Protein AF-A0AAD5P1C0-F1 (afdb_monomer)

Radius of gyration: 28.04 Å; Cα contacts (8 Å, |Δi|>4): 366; chains: 1; bounding box: 64×75×66 Å

Mean predicted aligned error: 20.1 Å

Solvent-accessible surface area (backbone atoms only — not comparable to full-atom values): 19186 Å² total; per-residue (Å²): 132,89,87,80,78,84,69,67,40,53,78,88,56,59,48,65,63,43,51,50,52,45,49,56,50,31,63,75,70,64,56,56,63,82,48,48,41,65,56,47,63,80,34,41,30,70,65,59,38,51,49,43,62,73,64,40,30,81,76,73,31,43,48,46,78,54,34,52,52,52,52,41,63,70,62,43,69,89,66,82,72,52,39,64,59,51,42,64,68,40,62,42,82,72,54,72,66,58,39,54,51,51,51,47,62,29,54,73,72,41,83,87,65,48,68,66,57,53,28,49,36,54,52,68,17,41,44,67,80,53,28,52,58,36,58,74,68,60,52,90,43,49,66,48,40,54,52,42,45,52,49,50,54,68,76,55,72,79,81,77,75,50,72,67,56,51,50,53,24,59,77,66,41,29,31,95,86,50,92,49,75,56,53,97,84,72,79,71,95,74,88,76,90,81,84,83,79,89,65,79,63,85,73,51,52,65,57,48,48,52,57,49,61,72,54,70,84,58,86,84,77,80,37,35,38,34,54,44,68,54,71,72,47,76,46,100,90,46,85,52,44,81,44,75,33,30,43,94,88,40,82,43,80,45,72,49,54,94,71,38,72,59,51,74,40,38,40,68,53,38,62,75,68,65,55,70,64,42,66,84,49,59,49,69,28,37,33,68,84,78,49,77,45,70,36,69,11,28,28,72,70,46,55,38,33,46,93,95,44,78,48,69,44,56,29,39,23,33,88,45,88,119

Sequence (322 aa):
MVRVDFPKFLEGDDPLDSVYRAEQYFDYFSIARDKRVKMVSFHLDREFLQWYQWEDCAKTLPVWEDFTKAFCREFRSQGFEDYAESLFKLRQTSSLRDYVSEFRRLATRIKNLSPTFRLSCFIGGLKEELKHDVKLLRPATVHDAMNLAVETKEKFPIRKLTLKEIQQKRENNLCFYCDDRYVRGHKRPKKQILLLDIGYNSSDEDEIVQELQNREQFEITACCITTCALFGTPSAAIKTMKVRAVIKNVPVIVLFDSGNSHNFVDHASVKKLGLPMDASVVYDVMIGAGGQIKSKGGCSAVTIKFDQYEYTSDMLSLPLGG

pLDDT: mean 76.21, std 17.38, range [27.89, 95.75]

Nearest PDB structures (foldseek):
  4z2z-assembly1_B  TM=8.692E-01  e=1.275E-03  Saccharomyces cerevisiae S288C
  4rgh-assembly1_A  TM=8.480E-01  e=6.078E-03  Homo sapiens
  6s7x-assembly1_B  TM=4.802E-01  e=4.010E-04  Drosophila melanogaster
  7r24-assembly1_A  TM=4.024E-01  e=3.572E-04  Rattus norvegicus
  7r1z-assembly1_A  TM=4.821E-01  e=5.474E-02  Rattus norvegicus

Secondary structure (DSSP, 8-state):
----PPPPB-TTS-HHHHHHHHHHHHHHTT--HHHHHHHHHTSB-HHHHHHHHHTTHHHH--SHHHHHHHHHHHHS-S----HHHHHHH----S-HHHHHHHHHHHHTTSTT--HHHHHHHHHHHS-HHHHHHHHHT--SSHHHHHHHHHHHHHH----PPPHHHHHHHHHTTB-SSSSSBP-TT---SS-----------TTSHHHHHHHHHTT--S----EEE-HHHHHT--BTTB-PEEEEEEETTEEEEEEE-TT-SSEEEEHHHHHHTT---BTT---EEEETTS-EEE---EEEEEEEEETTEEEEEEEEEE----

InterPro domains:
  IPR005162 Retrotransposon-derived protein PEG10, N-terminal capsid-like domain [PF03732] (38-128)
  IPR021109 Aspartic peptidase domain superfamily [G3DSA:2.40.70.10] (233-321)
  IPR032567 RTL1-related [PTHR15503] (47-317)

Organism: Acer negundo (NCBI:txid4023)

Structure (mmCIF, N/CA/C/O backbone):
data_AF-A0AAD5P1C0-F1
#
_entry.id   AF-A0AAD5P1C0-F1
#
loop_
_atom_site.group_PDB
_atom_site.id
_atom_site.type_symbol
_atom_site.label_atom_id
_atom_site.label_alt_id
_atom_site.label_comp_id
_atom_site.label_asym_id
_atom_site.label_entity_id
_atom_site.label_seq_id
_atom_site.pdbx_PDB_ins_code
_atom_site.Cartn_x
_atom_site.Cartn_y
_atom_site.Cartn_z
_atom_site.occupancy
_atom_site.B_iso_or_equiv
_atom_site.auth_seq_id
_atom_site.auth_comp_id
_atom_site.auth_asym_id
_atom_site.auth_atom_id
_atom_site.pdbx_PDB_model_num
ATOM 1 N N . MET A 1 1 ? 2.808 26.038 -25.278 1.00 51.75 1 MET A N 1
ATOM 2 C CA . MET A 1 1 ? 3.376 24.689 -25.079 1.00 51.75 1 MET A CA 1
ATOM 3 C C . MET A 1 1 ? 4.065 24.698 -23.725 1.00 51.75 1 MET A C 1
ATOM 5 O O . MET A 1 1 ? 4.918 25.551 -23.517 1.00 51.75 1 MET A O 1
ATOM 9 N N . VAL A 1 2 ? 3.614 23.882 -22.772 1.00 56.97 2 VAL A N 1
ATOM 10 C CA . VAL A 1 2 ? 4.220 23.836 -21.432 1.00 56.97 2 VAL A CA 1
ATOM 11 C C . VAL A 1 2 ? 5.591 23.180 -21.572 1.00 56.97 2 VAL A C 1
ATOM 13 O O . VAL A 1 2 ? 5.689 22.073 -22.095 1.00 56.97 2 VAL A O 1
ATOM 16 N N . ARG A 1 3 ? 6.651 23.883 -21.170 1.00 74.06 3 ARG A N 1
ATOM 17 C CA . ARG A 1 3 ? 8.002 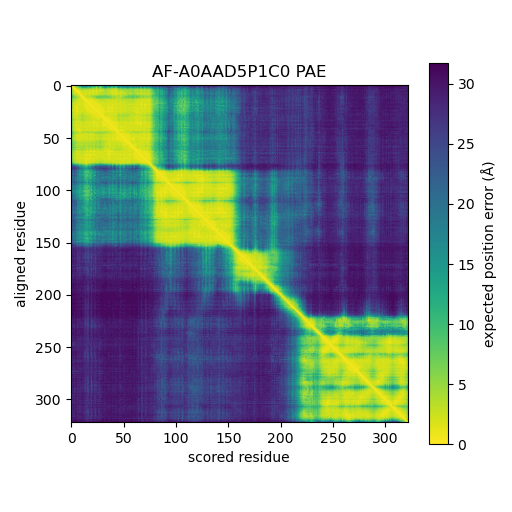23.325 -21.134 1.00 74.06 3 ARG A CA 1
ATOM 18 C C . ARG A 1 3 ? 8.123 22.494 -19.862 1.00 74.06 3 ARG A C 1
ATOM 20 O O . ARG A 1 3 ? 8.061 23.043 -18.769 1.00 74.06 3 ARG A O 1
ATOM 27 N N . VAL A 1 4 ? 8.258 21.184 -20.024 1.00 81.31 4 VAL A N 1
ATOM 28 C CA . VAL A 1 4 ? 8.550 20.258 -18.929 1.00 81.31 4 VAL A CA 1
ATOM 29 C C . VAL A 1 4 ? 10.011 19.853 -19.083 1.00 81.31 4 VAL A C 1
ATOM 31 O O . VAL A 1 4 ? 10.381 19.258 -20.096 1.00 81.31 4 VAL A O 1
ATOM 34 N N . ASP A 1 5 ? 10.849 20.236 -18.123 1.00 87.75 5 ASP A N 1
ATOM 35 C CA . ASP A 1 5 ? 12.259 19.845 -18.100 1.00 87.75 5 ASP A CA 1
ATOM 36 C C . ASP A 1 5 ? 12.406 18.419 -17.540 1.00 87.75 5 ASP A C 1
ATOM 38 O O . ASP A 1 5 ? 11.558 17.942 -16.780 1.00 87.75 5 ASP A O 1
ATOM 42 N N . PHE A 1 6 ? 13.468 17.716 -17.940 1.00 89.56 6 PHE A N 1
ATOM 43 C CA . PHE A 1 6 ? 13.718 16.355 -17.464 1.00 89.56 6 PHE A CA 1
ATOM 44 C C . PHE A 1 6 ? 14.043 16.354 -15.956 1.00 89.56 6 PHE A C 1
ATOM 46 O O . PHE A 1 6 ? 14.822 17.205 -15.508 1.00 89.56 6 PHE A O 1
ATOM 53 N N . PRO A 1 7 ? 13.474 15.426 -15.160 1.00 89.56 7 PRO A N 1
ATOM 54 C CA . PRO A 1 7 ? 13.720 15.371 -13.722 1.00 89.56 7 PRO A CA 1
ATOM 55 C C . PRO A 1 7 ? 15.187 15.058 -13.412 1.00 89.56 7 PRO A C 1
ATOM 57 O O . PRO A 1 7 ? 15.786 14.160 -14.001 1.00 89.56 7 PRO A O 1
ATOM 60 N N . LYS A 1 8 ? 15.759 15.773 -12.441 1.00 91.38 8 LYS A N 1
ATOM 61 C CA . LYS A 1 8 ? 17.084 15.449 -11.900 1.00 91.38 8 LYS A CA 1
ATOM 62 C C . LYS A 1 8 ? 16.995 14.273 -10.927 1.00 91.38 8 LYS A C 1
ATOM 64 O O . LYS A 1 8 ? 15.986 14.114 -10.237 1.00 91.38 8 LYS A O 1
ATOM 69 N N . PHE A 1 9 ? 18.060 13.483 -10.890 1.00 91.31 9 PHE A N 1
ATOM 70 C CA . PHE A 1 9 ? 18.286 12.425 -9.913 1.00 91.31 9 PHE A CA 1
ATOM 71 C C . PHE A 1 9 ? 19.284 12.983 -8.899 1.00 91.31 9 PHE A C 1
ATOM 73 O O . PHE A 1 9 ? 20.477 13.059 -9.198 1.00 91.31 9 PHE A O 1
ATOM 80 N N . LEU A 1 10 ? 18.783 13.462 -7.760 1.00 87.44 10 LEU A N 1
ATOM 81 C CA . LEU A 1 10 ? 19.593 14.147 -6.752 1.00 87.44 10 LEU A CA 1
ATOM 82 C C . LEU A 1 10 ? 20.058 13.172 -5.668 1.00 87.44 10 LEU A C 1
ATOM 84 O O . LEU A 1 10 ? 19.336 12.246 -5.312 1.00 87.44 10 LEU A O 1
ATOM 88 N N . GLU A 1 11 ? 21.250 13.404 -5.119 1.00 78.50 11 GLU A N 1
ATOM 89 C CA . GLU A 1 11 ? 21.754 12.640 -3.972 1.00 78.50 11 GLU A CA 1
ATOM 90 C C . GLU A 1 11 ? 20.752 12.699 -2.802 1.00 78.50 11 GLU A C 1
ATOM 92 O O . GLU A 1 11 ? 20.277 13.775 -2.434 1.00 78.50 11 GLU A O 1
ATOM 97 N N . GLY A 1 12 ? 20.416 11.536 -2.236 1.00 73.44 12 GLY A N 1
ATOM 98 C CA . GLY A 1 12 ? 19.422 11.398 -1.168 1.00 73.44 12 GLY A CA 1
ATOM 99 C C . GLY A 1 12 ? 17.966 11.261 -1.635 1.00 73.44 12 GLY A C 1
ATOM 100 O O . GLY A 1 12 ? 17.100 10.993 -0.799 1.00 73.44 12 GLY A O 1
ATOM 101 N N . ASP A 1 13 ? 17.676 11.396 -2.935 1.00 80.31 13 ASP A N 1
ATOM 102 C CA . ASP A 1 13 ? 16.357 11.050 -3.469 1.00 80.31 13 ASP A CA 1
ATOM 103 C C . ASP A 1 13 ? 16.093 9.548 -3.333 1.00 80.31 13 ASP A C 1
ATOM 105 O O . ASP A 1 13 ? 16.980 8.710 -3.514 1.00 80.31 13 ASP A O 1
ATOM 109 N N . ASP A 1 14 ? 14.826 9.191 -3.122 1.00 80.44 14 ASP A N 1
ATOM 110 C CA . ASP A 1 14 ? 14.413 7.802 -3.245 1.00 80.44 14 ASP A CA 1
ATOM 111 C C . ASP A 1 14 ? 14.610 7.308 -4.699 1.00 80.44 14 ASP A C 1
ATOM 113 O O . ASP A 1 14 ? 14.113 7.942 -5.649 1.00 80.44 14 ASP A O 1
ATOM 117 N N . PRO A 1 15 ? 15.308 6.174 -4.910 1.00 85.94 15 PRO A N 1
ATOM 118 C CA . PRO A 1 15 ? 15.578 5.673 -6.253 1.00 85.94 15 PRO A CA 1
ATOM 119 C C . PRO A 1 15 ? 14.313 5.342 -7.053 1.00 85.94 15 PRO A C 1
ATOM 121 O O . PRO A 1 15 ? 14.288 5.568 -8.263 1.00 85.94 15 PRO A O 1
ATOM 124 N N . LEU A 1 16 ? 13.251 4.832 -6.414 1.00 81.56 16 LEU A N 1
ATOM 125 C CA . LEU A 1 16 ? 11.996 4.513 -7.104 1.00 81.56 16 LEU A CA 1
ATOM 126 C C . LEU A 1 16 ? 11.255 5.772 -7.530 1.00 81.56 16 LEU A C 1
ATOM 128 O O . LEU A 1 16 ? 10.750 5.821 -8.651 1.00 81.56 16 LEU A O 1
ATOM 132 N N . ASP A 1 17 ? 11.207 6.783 -6.666 1.00 79.94 17 ASP A N 1
ATOM 133 C CA . ASP A 1 17 ? 10.545 8.045 -6.992 1.00 79.94 17 ASP A CA 1
ATOM 134 C 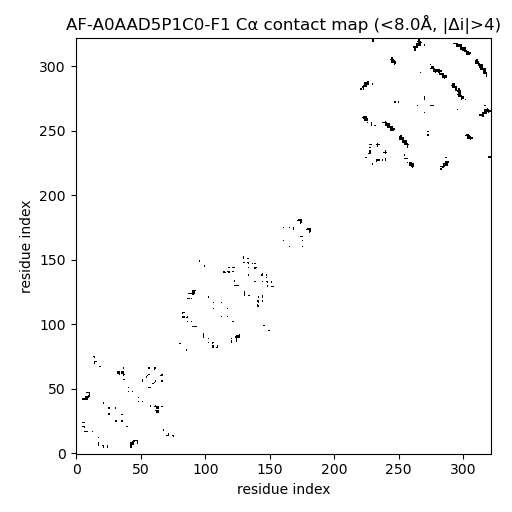C . ASP A 1 17 ? 11.260 8.739 -8.164 1.00 79.94 17 ASP A C 1
ATOM 136 O O . ASP A 1 17 ? 10.612 9.281 -9.063 1.00 79.94 17 ASP A O 1
ATOM 140 N N . SER A 1 18 ? 12.593 8.660 -8.211 1.00 88.25 18 SER A N 1
ATOM 141 C CA . SER A 1 18 ? 13.400 9.179 -9.325 1.00 88.25 18 SER A CA 1
ATOM 142 C C . SER A 1 18 ? 13.128 8.437 -10.637 1.00 88.25 18 SER A C 1
ATOM 144 O O . SER A 1 18 ? 12.881 9.067 -11.670 1.00 88.25 18 SER A O 1
ATOM 146 N N . VAL A 1 19 ? 13.090 7.101 -10.590 1.00 86.94 19 VAL A N 1
ATOM 147 C CA . VAL A 1 19 ? 12.736 6.249 -11.737 1.00 86.94 19 VAL A CA 1
ATOM 148 C C . VAL A 1 19 ? 11.327 6.558 -12.236 1.00 86.94 19 VAL A C 1
ATOM 150 O O . VAL A 1 19 ? 11.142 6.772 -13.432 1.00 86.94 19 VAL A O 1
ATOM 153 N N . TYR A 1 20 ? 10.348 6.665 -11.337 1.00 80.75 20 TYR A N 1
ATOM 154 C CA . TYR A 1 20 ? 8.966 6.966 -11.697 1.00 80.75 20 TYR A CA 1
ATOM 155 C C . TYR A 1 20 ? 8.843 8.316 -12.413 1.00 80.75 20 TYR A C 1
ATOM 157 O O . TYR A 1 20 ? 8.220 8.399 -13.471 1.00 80.75 20 TYR A O 1
ATOM 165 N N . ARG A 1 21 ? 9.478 9.377 -11.891 1.00 86.25 21 ARG A N 1
ATOM 166 C CA . ARG A 1 21 ? 9.477 10.698 -12.548 1.00 86.25 21 ARG A CA 1
ATOM 167 C C . ARG A 1 21 ? 10.068 10.629 -13.959 1.00 86.25 21 ARG A C 1
ATOM 169 O O . ARG A 1 21 ? 9.520 11.245 -14.873 1.00 86.25 21 ARG A O 1
ATOM 176 N N . ALA A 1 22 ? 11.160 9.885 -14.141 1.00 91.06 22 ALA A N 1
ATOM 177 C CA . ALA A 1 22 ? 11.770 9.688 -15.453 1.00 91.06 22 ALA A CA 1
ATOM 178 C C . ALA A 1 22 ? 10.842 8.924 -16.411 1.00 91.06 22 ALA A C 1
ATOM 180 O O . ALA A 1 22 ? 10.691 9.336 -17.558 1.00 91.06 22 ALA A O 1
ATOM 181 N N . GLU A 1 23 ? 10.165 7.872 -15.944 1.00 86.69 23 GLU A N 1
ATOM 182 C CA . GLU A 1 23 ? 9.193 7.114 -16.743 1.00 86.69 23 GLU A CA 1
ATOM 183 C C . GLU A 1 23 ? 8.017 7.978 -17.198 1.00 86.69 23 GLU A C 1
ATOM 185 O O . GLU A 1 23 ? 7.686 7.970 -18.382 1.00 86.69 23 GLU A O 1
ATOM 190 N N . GLN A 1 24 ? 7.460 8.807 -16.308 1.00 84.06 24 GLN A N 1
ATOM 191 C CA . GLN A 1 24 ? 6.402 9.753 -16.679 1.00 84.06 24 GLN A CA 1
ATOM 192 C C . GLN A 1 24 ? 6.859 10.718 -17.781 1.00 84.06 24 GLN A C 1
ATOM 194 O O . GLN A 1 24 ? 6.110 10.999 -18.718 1.00 84.06 24 GLN A O 1
ATOM 199 N N . TYR A 1 25 ? 8.102 11.201 -17.702 1.00 89.31 25 TYR A N 1
ATOM 200 C CA . TYR A 1 25 ? 8.681 12.039 -18.747 1.00 89.31 25 TYR A CA 1
ATOM 201 C C . TYR A 1 25 ? 8.833 11.270 -20.065 1.00 89.31 25 TYR A C 1
ATOM 203 O O . TYR A 1 25 ? 8.456 11.765 -21.129 1.00 89.31 25 TYR A O 1
ATOM 211 N N . PHE A 1 26 ? 9.381 10.054 -20.010 1.00 90.62 26 PHE A N 1
ATOM 212 C CA . PHE A 1 26 ? 9.586 9.230 -21.195 1.00 90.62 26 PHE A CA 1
ATOM 213 C C . PHE A 1 26 ? 8.284 8.907 -21.909 1.00 90.62 26 PHE A C 1
ATOM 215 O O . PHE A 1 26 ? 8.258 8.929 -23.136 1.00 90.62 26 PHE A O 1
ATOM 222 N N . ASP A 1 27 ? 7.225 8.627 -21.161 1.00 84.94 27 ASP A N 1
ATOM 223 C CA . ASP A 1 27 ? 5.930 8.291 -21.731 1.00 84.94 27 ASP A CA 1
ATOM 224 C C . ASP A 1 27 ? 5.262 9.533 -22.333 1.00 84.94 27 ASP A C 1
ATOM 226 O O . ASP A 1 27 ? 4.797 9.485 -23.473 1.00 84.94 27 ASP A O 1
ATOM 230 N N . TYR A 1 28 ? 5.314 10.680 -21.644 1.00 85.31 28 TYR A N 1
ATOM 231 C CA . TYR A 1 28 ? 4.764 11.940 -22.155 1.00 85.31 28 TYR A CA 1
ATOM 232 C C . TYR A 1 28 ? 5.431 12.391 -23.464 1.00 85.31 28 TYR A C 1
ATOM 234 O O . TYR A 1 28 ? 4.749 12.787 -24.408 1.00 85.31 28 TYR A O 1
ATOM 242 N N . PHE A 1 29 ? 6.762 12.306 -23.546 1.00 90.69 29 PHE A N 1
ATOM 243 C CA . PHE A 1 29 ? 7.527 12.704 -24.734 1.00 90.69 29 PHE A CA 1
ATOM 244 C C . PHE A 1 29 ? 7.795 11.552 -25.713 1.00 90.69 29 PHE A C 1
ATOM 246 O O . PHE A 1 29 ? 8.492 11.751 -26.708 1.00 90.69 29 PHE A O 1
ATOM 253 N N . SER A 1 30 ? 7.253 10.355 -25.455 1.00 90.12 30 SER A N 1
ATOM 254 C CA . SER A 1 30 ? 7.455 9.151 -26.279 1.00 90.12 30 SER A CA 1
ATOM 255 C C . SER A 1 30 ? 8.936 8.841 -26.556 1.00 90.12 30 SER A C 1
ATOM 257 O O . SER A 1 30 ? 9.341 8.532 -27.679 1.00 90.12 30 SER A O 1
ATOM 259 N N . ILE A 1 31 ? 9.773 8.931 -25.520 1.00 91.00 31 ILE A N 1
ATOM 260 C CA . ILE A 1 31 ? 11.213 8.678 -25.616 1.00 91.00 31 ILE A CA 1
ATOM 261 C C . ILE A 1 31 ? 11.471 7.186 -25.859 1.00 91.00 31 ILE A C 1
ATOM 263 O O . ILE A 1 31 ? 11.084 6.323 -25.059 1.00 91.00 31 ILE A O 1
ATOM 267 N N . ALA A 1 32 ? 12.169 6.896 -26.961 1.00 91.94 32 ALA A N 1
ATOM 268 C CA . ALA A 1 32 ? 12.547 5.547 -27.372 1.00 91.94 32 ALA A CA 1
ATOM 269 C C . ALA A 1 32 ? 13.400 4.840 -26.305 1.00 91.94 32 ALA A C 1
ATOM 271 O O . ALA A 1 32 ? 14.247 5.464 -25.662 1.00 91.94 32 ALA A O 1
ATOM 272 N N . ARG A 1 33 ? 13.165 3.535 -26.108 1.00 89.00 33 ARG A N 1
ATOM 273 C CA . ARG A 1 33 ? 13.736 2.760 -24.989 1.00 89.00 33 ARG A CA 1
ATOM 274 C C . ARG A 1 33 ? 15.265 2.771 -24.963 1.00 89.00 33 ARG A C 1
ATOM 276 O O . ARG A 1 33 ? 15.844 2.944 -23.897 1.00 89.00 33 ARG A O 1
ATOM 283 N N . ASP A 1 34 ? 15.893 2.682 -26.129 1.00 90.88 34 ASP A N 1
ATOM 284 C CA . ASP A 1 34 ? 17.345 2.726 -26.347 1.00 90.88 34 ASP A CA 1
ATOM 285 C C . ASP A 1 34 ? 17.986 4.074 -25.969 1.00 90.88 34 ASP A C 1
ATOM 287 O O . ASP A 1 34 ? 19.195 4.162 -25.761 1.00 90.88 34 ASP A O 1
ATOM 291 N N . LYS A 1 35 ? 17.185 5.139 -25.846 1.00 92.75 35 LYS A N 1
ATOM 292 C CA . LYS A 1 35 ? 17.663 6.486 -25.501 1.00 92.75 35 LYS A CA 1
ATOM 293 C C . LYS A 1 35 ? 17.500 6.830 -24.022 1.00 92.75 35 LYS A C 1
ATOM 295 O O . LYS A 1 35 ? 18.097 7.806 -23.572 1.00 92.75 35 LYS A O 1
ATOM 300 N N . ARG A 1 36 ? 16.721 6.054 -23.262 1.00 94.50 36 ARG A N 1
ATOM 301 C CA . ARG A 1 36 ? 16.315 6.380 -21.881 1.00 94.50 36 ARG A CA 1
ATOM 302 C C . ARG A 1 36 ? 17.497 6.443 -20.910 1.00 94.50 36 ARG A C 1
ATOM 304 O O . ARG A 1 36 ? 17.662 7.448 -20.226 1.00 94.50 36 ARG A O 1
ATOM 311 N N . VAL A 1 37 ? 18.359 5.422 -20.905 1.00 95.75 37 VAL A N 1
ATOM 312 C CA . VAL A 1 37 ? 19.540 5.360 -20.016 1.00 95.75 37 VAL A CA 1
ATOM 313 C C . VAL A 1 37 ? 20.523 6.487 -20.335 1.00 95.75 37 VAL A C 1
ATOM 315 O O . VAL A 1 37 ? 20.962 7.217 -19.446 1.00 95.75 37 VAL A O 1
ATOM 318 N N . LYS A 1 38 ? 20.798 6.702 -21.627 1.00 93.62 38 LYS A N 1
ATOM 319 C CA . LYS A 1 38 ? 21.660 7.796 -22.083 1.00 93.62 38 LYS A CA 1
ATOM 320 C C . LYS A 1 38 ? 21.094 9.160 -21.694 1.00 93.62 38 LYS A C 1
ATOM 322 O O . LYS A 1 38 ? 21.855 10.019 -21.268 1.00 93.62 38 LYS A O 1
ATOM 327 N N . MET A 1 39 ? 19.780 9.355 -21.799 1.00 94.50 39 MET A N 1
ATOM 328 C CA . MET A 1 39 ? 19.131 10.590 -21.365 1.00 94.50 39 MET A CA 1
ATOM 329 C C . MET A 1 39 ? 19.326 10.814 -19.864 1.00 94.50 39 MET A C 1
ATOM 331 O O . MET A 1 39 ? 19.788 11.879 -19.474 1.00 94.50 39 MET A O 1
ATOM 335 N N . VAL A 1 40 ? 19.071 9.797 -19.037 1.00 95.44 40 VAL A N 1
ATOM 336 C CA . VAL A 1 40 ? 19.241 9.884 -17.578 1.00 95.44 40 VAL A CA 1
ATOM 337 C C . VAL A 1 40 ? 20.666 10.228 -17.173 1.00 95.44 40 VAL A C 1
ATOM 339 O O . VAL A 1 40 ? 20.833 11.028 -16.260 1.00 95.44 40 VAL A O 1
ATOM 342 N N . SER A 1 41 ? 21.684 9.730 -17.880 1.00 94.06 41 SER A N 1
ATOM 343 C CA . SER A 1 41 ? 23.088 10.016 -17.546 1.00 94.06 41 SER A CA 1
ATOM 344 C C . SER A 1 41 ? 23.446 11.511 -17.500 1.00 94.06 41 SER A C 1
ATOM 346 O O . SER A 1 41 ? 24.342 11.892 -16.755 1.00 94.06 41 SER A O 1
ATOM 348 N N . PHE A 1 42 ? 22.723 12.375 -18.227 1.00 93.75 42 PHE A N 1
ATOM 349 C CA . PHE A 1 42 ? 22.929 13.832 -18.189 1.00 93.75 42 PHE A CA 1
ATOM 350 C C . PHE A 1 42 ? 22.330 14.505 -16.945 1.00 93.75 42 PHE A C 1
ATOM 352 O O . PHE A 1 42 ? 22.557 15.692 -16.711 1.00 93.75 42 PHE A O 1
ATOM 359 N N . HIS A 1 43 ? 21.529 13.768 -16.179 1.00 95.06 43 HIS A N 1
ATOM 360 C CA . HIS A 1 43 ? 20.715 14.273 -15.077 1.00 95.06 43 HIS A CA 1
ATOM 361 C C . HIS A 1 43 ? 20.961 13.531 -13.756 1.00 95.06 43 HIS A C 1
ATOM 363 O O . HIS A 1 43 ? 20.255 13.800 -12.781 1.00 95.06 43 HIS A O 1
ATOM 369 N N . LEU A 1 44 ? 21.950 12.629 -13.721 1.00 93.69 44 LEU A N 1
ATOM 370 C CA . LEU A 1 44 ? 22.462 12.014 -12.499 1.00 93.69 44 LEU A CA 1
ATOM 371 C C 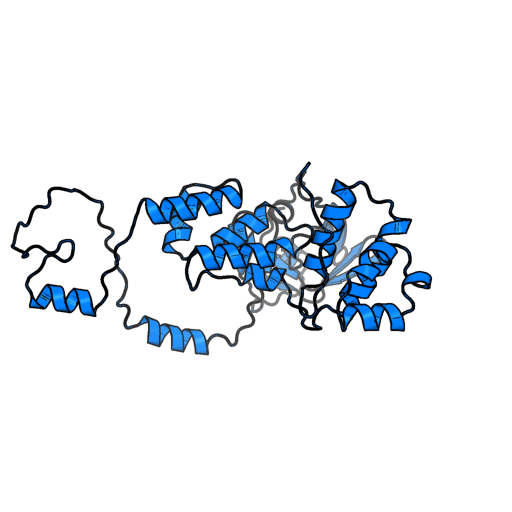. LEU A 1 44 ? 23.381 12.995 -11.773 1.00 93.69 44 LEU A C 1
ATOM 373 O O . LEU A 1 44 ? 24.294 13.552 -12.383 1.00 93.69 44 LEU A O 1
ATOM 377 N N . ASP A 1 45 ? 23.148 13.187 -10.479 1.00 92.56 45 ASP A N 1
ATOM 378 C CA . ASP A 1 45 ? 24.003 14.008 -9.628 1.00 92.56 45 ASP A CA 1
ATOM 379 C C . ASP A 1 45 ? 24.930 13.140 -8.762 1.00 92.56 45 ASP A C 1
ATOM 381 O O . ASP A 1 45 ? 24.582 12.025 -8.370 1.00 92.56 45 ASP A O 1
ATOM 385 N N . ARG A 1 46 ? 26.121 13.673 -8.469 1.00 90.69 46 ARG A N 1
ATOM 386 C CA . ARG A 1 46 ? 27.085 13.157 -7.476 1.00 90.69 46 ARG A CA 1
ATOM 387 C C . ARG A 1 46 ? 27.242 11.630 -7.452 1.00 90.69 46 ARG A C 1
ATOM 389 O O . ARG A 1 46 ? 27.836 11.071 -8.371 1.00 90.69 46 ARG A O 1
ATOM 396 N N . GLU A 1 47 ? 26.789 10.978 -6.383 1.00 90.00 47 GLU A N 1
ATOM 397 C CA . GLU A 1 47 ? 26.985 9.552 -6.112 1.00 90.00 47 GLU A CA 1
ATOM 398 C C . GLU A 1 47 ? 26.356 8.672 -7.203 1.00 90.00 47 GLU A C 1
ATOM 400 O O . GLU A 1 47 ? 26.979 7.724 -7.681 1.00 90.00 47 GLU A O 1
ATOM 405 N N . PHE A 1 48 ? 25.178 9.054 -7.704 1.00 92.75 48 PHE A N 1
ATOM 406 C CA . PHE A 1 48 ? 24.511 8.341 -8.793 1.00 92.75 48 PHE A CA 1
ATOM 407 C C . PHE A 1 48 ? 25.313 8.400 -10.097 1.00 92.75 48 PHE A C 1
ATOM 409 O O . PHE A 1 48 ? 25.384 7.413 -10.832 1.00 92.75 48 PHE A O 1
ATOM 416 N N . LEU A 1 49 ? 25.939 9.548 -10.386 1.00 94.12 49 LEU A N 1
ATOM 417 C CA . LEU A 1 49 ? 26.795 9.707 -11.561 1.00 94.12 49 LEU A CA 1
ATOM 418 C C . LEU A 1 49 ? 28.106 8.922 -11.417 1.00 94.12 49 LEU A C 1
ATOM 420 O O . LEU A 1 49 ? 28.556 8.313 -12.386 1.00 94.12 49 LEU A O 1
ATOM 424 N N . GLN A 1 50 ? 28.701 8.907 -10.221 1.00 93.38 50 GLN A N 1
ATOM 425 C CA . GLN A 1 50 ? 29.917 8.134 -9.942 1.00 93.38 50 GLN A CA 1
ATOM 426 C C . GLN A 1 50 ? 29.680 6.635 -10.141 1.00 93.38 50 GLN A C 1
ATOM 428 O O . GLN A 1 50 ? 30.451 5.984 -10.843 1.00 93.38 50 GLN A O 1
ATOM 433 N N . TRP A 1 51 ? 28.578 6.103 -9.611 1.00 94.12 51 TRP A N 1
ATOM 434 C CA . TRP A 1 51 ? 28.192 4.708 -9.828 1.00 94.12 51 TRP A CA 1
ATOM 435 C C . TRP A 1 51 ? 27.934 4.391 -11.302 1.00 94.12 51 TRP A C 1
ATOM 437 O O . TRP A 1 51 ? 28.427 3.388 -11.812 1.00 94.12 51 TRP A O 1
ATOM 447 N N . TYR A 1 52 ? 27.236 5.278 -12.023 1.00 94.44 52 TYR A N 1
ATOM 448 C CA . TYR A 1 52 ? 27.000 5.112 -13.460 1.00 94.44 52 TYR A CA 1
ATOM 449 C C . TYR A 1 52 ? 28.309 4.959 -14.252 1.00 94.44 52 TYR A C 1
ATOM 451 O O . TYR A 1 52 ? 28.379 4.171 -15.198 1.00 94.44 52 TYR A O 1
ATOM 459 N N . GLN A 1 53 ? 29.335 5.731 -13.880 1.00 94.31 53 GLN A N 1
ATOM 460 C CA . GLN A 1 53 ? 30.662 5.669 -14.490 1.00 94.31 53 GLN A CA 1
ATOM 461 C C . GLN A 1 53 ? 31.425 4.406 -14.080 1.00 94.31 53 GLN A C 1
ATOM 463 O O . GLN A 1 53 ? 32.046 3.781 -14.937 1.00 94.31 53 GLN A O 1
ATOM 468 N N . TRP A 1 54 ? 31.365 4.029 -12.800 1.00 93.50 54 TRP A N 1
ATOM 469 C CA . TRP A 1 54 ? 32.030 2.844 -12.256 1.00 93.50 54 TRP A CA 1
ATOM 470 C C . TRP A 1 54 ? 31.532 1.542 -12.897 1.00 93.50 54 TRP A C 1
ATOM 472 O O . TRP A 1 54 ? 32.337 0.721 -13.328 1.00 93.50 54 TRP A O 1
ATOM 482 N N . GLU A 1 55 ? 30.214 1.383 -13.030 1.00 91.31 55 GLU A N 1
ATOM 483 C CA . GLU A 1 55 ? 29.586 0.199 -13.634 1.00 91.31 55 GLU A CA 1
ATOM 484 C C . GLU A 1 55 ? 29.632 0.197 -15.174 1.00 91.31 55 GLU A C 1
ATOM 486 O O . GLU A 1 55 ? 29.164 -0.751 -15.807 1.00 91.31 55 GLU A O 1
ATOM 491 N N . ASP A 1 56 ? 30.159 1.257 -15.803 1.00 91.50 56 ASP A N 1
ATOM 492 C CA . ASP A 1 56 ? 30.115 1.489 -17.256 1.00 91.50 56 ASP A CA 1
ATOM 493 C C . ASP A 1 56 ? 28.704 1.251 -17.833 1.00 91.50 56 ASP A C 1
ATOM 495 O O . ASP A 1 56 ? 28.521 0.586 -18.858 1.00 91.50 56 ASP A O 1
ATOM 499 N N . CYS A 1 57 ? 27.682 1.796 -17.155 1.00 91.75 57 CYS A N 1
ATOM 500 C CA . CYS A 1 57 ? 26.259 1.542 -17.423 1.00 91.75 57 CYS A CA 1
ATOM 501 C C . CYS A 1 57 ? 25.864 1.763 -18.889 1.00 91.75 57 CYS A C 1
ATOM 503 O O . CYS A 1 57 ? 24.966 1.098 -19.401 1.00 91.75 57 CYS A O 1
ATOM 505 N N . ALA A 1 58 ? 26.550 2.668 -19.594 1.00 89.25 58 ALA A N 1
ATOM 506 C CA . ALA A 1 58 ? 26.335 2.905 -21.019 1.00 89.25 58 ALA A CA 1
ATOM 507 C C . ALA A 1 58 ? 26.552 1.646 -21.879 1.00 89.25 58 ALA A C 1
ATOM 509 O O . ALA A 1 58 ? 25.912 1.504 -22.922 1.00 89.25 58 ALA A O 1
ATOM 510 N N . LYS A 1 59 ? 27.456 0.752 -21.461 1.00 89.88 59 LYS A N 1
ATOM 511 C CA . LYS A 1 59 ? 27.765 -0.510 -22.145 1.00 89.88 59 LYS A CA 1
ATOM 512 C C . LYS A 1 59 ? 27.137 -1.715 -21.460 1.00 89.88 59 LYS A C 1
ATOM 514 O O . LYS A 1 59 ? 26.670 -2.618 -22.148 1.00 89.88 59 LYS A O 1
ATOM 519 N N . THR A 1 60 ? 27.143 -1.743 -20.130 1.00 91.62 60 THR A N 1
ATOM 520 C CA . THR A 1 60 ? 26.723 -2.907 -19.334 1.00 91.62 60 THR A CA 1
ATOM 521 C C . THR A 1 60 ? 25.216 -2.943 -19.087 1.00 91.62 60 THR A C 1
ATOM 523 O O . THR A 1 60 ? 24.634 -4.023 -19.022 1.00 91.62 60 THR A O 1
ATOM 526 N N . LEU A 1 61 ? 24.568 -1.776 -19.003 1.00 92.81 61 LEU A N 1
ATOM 527 C CA . LEU A 1 61 ? 23.150 -1.615 -18.674 1.00 92.81 61 LEU A CA 1
ATOM 528 C C . LEU A 1 61 ? 22.429 -0.647 -19.642 1.00 92.81 61 LEU A C 1
ATOM 530 O O . LEU A 1 61 ? 21.770 0.294 -19.196 1.00 92.81 61 LEU A O 1
ATOM 534 N N . PRO A 1 62 ? 22.501 -0.849 -20.976 1.00 91.50 62 PRO A N 1
ATOM 535 C CA . PRO A 1 62 ? 21.889 0.065 -21.948 1.00 91.50 62 PRO A CA 1
ATOM 536 C C . PRO A 1 62 ? 20.352 -0.018 -21.977 1.00 91.50 62 PRO A C 1
ATOM 538 O O . PRO A 1 62 ? 19.688 0.863 -22.525 1.00 91.50 62 PRO A O 1
ATOM 541 N N . VAL A 1 63 ? 19.780 -1.080 -21.403 1.00 92.31 63 VAL A N 1
ATOM 542 C CA . VAL A 1 63 ? 18.338 -1.338 -21.338 1.00 92.31 63 VAL A CA 1
ATOM 543 C C . VAL A 1 63 ? 17.770 -0.755 -20.044 1.00 92.31 63 VAL A C 1
ATOM 545 O O . VAL A 1 63 ? 18.247 -1.065 -18.952 1.00 92.31 63 VAL A O 1
ATOM 548 N N . TRP A 1 64 ? 16.726 0.074 -20.160 1.00 92.94 64 TRP A N 1
ATOM 549 C CA . TRP A 1 64 ? 16.117 0.801 -19.036 1.00 92.94 64 TRP A CA 1
ATOM 550 C C . TRP A 1 64 ? 15.699 -0.117 -17.881 1.00 92.94 64 TRP A C 1
ATOM 552 O O . TRP A 1 64 ? 15.950 0.169 -16.711 1.00 92.94 64 TRP A O 1
ATOM 562 N N . GLU A 1 65 ? 15.080 -1.245 -18.205 1.00 89.94 65 GLU A N 1
ATOM 563 C CA . GLU A 1 65 ? 14.576 -2.207 -17.233 1.00 89.94 65 GLU A CA 1
ATOM 564 C C . GLU A 1 65 ? 15.700 -2.855 -16.411 1.00 89.94 65 GLU A C 1
ATOM 566 O O . GLU A 1 65 ? 15.484 -3.204 -15.252 1.00 89.94 65 GLU A O 1
ATOM 571 N N . ASP A 1 66 ? 16.899 -3.000 -16.973 1.00 90.62 66 ASP A N 1
ATOM 572 C CA . ASP A 1 66 ? 18.047 -3.571 -16.265 1.00 90.62 66 ASP A CA 1
ATOM 573 C C . ASP A 1 66 ? 18.829 -2.493 -15.511 1.00 90.62 66 ASP A C 1
ATOM 575 O O . ASP A 1 66 ? 19.214 -2.709 -14.359 1.00 90.62 66 ASP A O 1
ATOM 579 N N . PHE A 1 67 ? 18.942 -1.296 -16.095 1.00 94.44 67 PHE A N 1
ATOM 580 C CA . PHE A 1 67 ? 19.464 -0.111 -15.418 1.00 94.44 67 PHE A CA 1
ATOM 581 C C . PHE A 1 67 ? 18.701 0.185 -14.121 1.00 94.44 67 PHE A C 1
ATOM 583 O O . PHE A 1 67 ? 19.306 0.301 -13.060 1.00 94.44 67 PHE A O 1
ATOM 590 N N . THR A 1 68 ? 17.367 0.254 -14.172 1.00 90.81 68 THR A N 1
ATOM 591 C CA . THR A 1 68 ? 16.530 0.582 -13.002 1.00 90.81 68 THR A CA 1
ATOM 592 C C . THR A 1 68 ? 16.627 -0.459 -11.890 1.00 90.81 68 THR A C 1
ATOM 594 O O . THR A 1 68 ? 16.632 -0.088 -10.715 1.00 90.81 68 THR A O 1
ATOM 597 N N . LYS A 1 69 ? 16.749 -1.751 -12.229 1.00 85.56 69 LYS A N 1
ATOM 598 C CA . LYS A 1 69 ? 16.988 -2.820 -11.245 1.00 85.56 69 LYS A CA 1
ATOM 599 C C . LYS A 1 69 ? 18.330 -2.639 -10.544 1.00 85.56 69 LYS A C 1
ATOM 601 O O . LYS A 1 69 ? 18.370 -2.706 -9.319 1.00 85.56 69 LYS A O 1
ATOM 606 N N . ALA A 1 70 ? 19.403 -2.420 -11.304 1.00 90.00 70 ALA A N 1
ATOM 607 C CA . ALA A 1 70 ? 20.742 -2.240 -10.752 1.00 90.00 70 ALA A CA 1
ATOM 608 C C . ALA A 1 70 ? 20.835 -0.955 -9.914 1.00 90.00 70 ALA A C 1
ATOM 610 O O . ALA A 1 70 ? 21.287 -1.006 -8.775 1.00 90.00 70 ALA A O 1
ATOM 611 N N . PHE A 1 71 ? 20.291 0.152 -10.423 1.00 91.06 71 PHE A N 1
ATOM 612 C CA . PHE A 1 71 ? 20.230 1.440 -9.732 1.00 91.06 71 PHE A CA 1
ATOM 613 C C . PHE A 1 71 ? 19.458 1.343 -8.408 1.00 91.06 71 PHE A C 1
ATOM 615 O O . PHE A 1 71 ? 19.929 1.787 -7.366 1.00 91.06 71 PHE A O 1
ATOM 622 N N . CYS A 1 72 ? 18.292 0.686 -8.414 1.00 86.75 72 CYS A N 1
ATOM 623 C CA . CYS A 1 72 ? 17.528 0.438 -7.190 1.00 86.75 72 CYS A CA 1
ATOM 624 C C . CYS A 1 72 ? 18.243 -0.500 -6.212 1.00 86.75 72 CYS A C 1
ATOM 626 O O . CYS A 1 72 ? 18.014 -0.387 -5.015 1.00 86.75 72 CYS A O 1
ATOM 628 N N . ARG A 1 73 ? 19.030 -1.464 -6.699 1.00 85.00 73 ARG A N 1
ATOM 629 C CA . ARG A 1 73 ? 19.774 -2.392 -5.839 1.00 85.00 73 ARG A CA 1
ATOM 630 C C . ARG A 1 73 ? 20.907 -1.682 -5.106 1.00 85.00 73 ARG A C 1
ATOM 632 O O . ARG A 1 73 ? 21.132 -1.994 -3.946 1.00 85.00 73 ARG A O 1
ATOM 639 N N . GLU A 1 74 ? 21.588 -0.764 -5.784 1.00 87.19 74 GLU A N 1
ATOM 640 C CA . GLU A 1 74 ? 22.706 -0.014 -5.213 1.00 87.19 74 GLU A CA 1
ATOM 641 C C . GLU A 1 74 ? 22.236 1.031 -4.195 1.00 87.19 74 GLU A C 1
ATOM 643 O O . GLU A 1 74 ? 22.739 1.089 -3.079 1.00 87.19 74 GLU A O 1
ATOM 648 N N . PHE A 1 75 ? 21.242 1.841 -4.572 1.00 85.12 75 PHE A N 1
ATOM 649 C CA . PHE A 1 75 ? 20.918 3.072 -3.847 1.00 85.12 75 PHE A CA 1
ATOM 650 C C . PHE A 1 75 ? 19.691 2.993 -2.949 1.00 85.12 75 PHE A C 1
ATOM 652 O O . PHE A 1 75 ? 19.369 3.960 -2.257 1.00 85.12 75 PHE A O 1
ATOM 659 N N . ARG A 1 76 ? 18.967 1.869 -2.931 1.00 74.88 76 ARG A N 1
ATOM 660 C CA . ARG A 1 76 ? 17.999 1.676 -1.850 1.00 74.88 76 ARG A CA 1
ATOM 661 C C . ARG A 1 76 ? 18.776 1.416 -0.575 1.00 74.88 76 ARG A C 1
ATOM 663 O O . ARG A 1 76 ? 19.629 0.532 -0.540 1.00 74.88 76 ARG A O 1
ATOM 670 N N . SER A 1 77 ? 18.448 2.159 0.477 1.00 60.38 77 SER A N 1
ATOM 671 C CA . SER A 1 77 ? 18.951 1.863 1.810 1.00 60.38 77 SER A CA 1
ATOM 672 C C . SER A 1 77 ? 18.713 0.379 2.116 1.00 60.38 77 SER A C 1
ATOM 674 O O . SER A 1 77 ? 17.621 -0.146 1.912 1.00 60.38 77 SER A O 1
ATOM 676 N N . GLN A 1 78 ? 19.748 -0.313 2.601 1.00 46.66 78 GLN A N 1
ATOM 677 C CA . GLN A 1 78 ? 19.702 -1.738 2.969 1.00 46.66 78 GLN A CA 1
ATOM 678 C C . GLN A 1 78 ? 18.719 -2.052 4.115 1.00 46.66 78 GLN A C 1
ATOM 680 O O . GLN A 1 78 ? 18.583 -3.204 4.523 1.00 46.66 78 GLN A O 1
ATOM 685 N N . GLY A 1 79 ? 18.010 -1.047 4.634 1.00 49.00 79 GLY A N 1
ATOM 686 C CA . GLY A 1 79 ? 16.828 -1.272 5.442 1.00 49.00 79 GLY A CA 1
ATOM 687 C C . GLY A 1 79 ? 15.741 -1.823 4.537 1.00 49.00 79 GLY A C 1
ATOM 688 O O . GLY A 1 79 ? 15.158 -1.091 3.743 1.00 49.00 79 GLY A O 1
ATOM 689 N N . PHE A 1 80 ? 15.463 -3.116 4.655 1.00 47.72 80 PHE A N 1
ATOM 690 C CA . PHE A 1 80 ? 14.223 -3.706 4.175 1.00 47.72 80 PHE A CA 1
ATOM 691 C C . PHE A 1 80 ? 13.076 -3.043 4.958 1.00 47.72 80 PHE A C 1
ATOM 693 O O . PHE A 1 80 ? 12.587 -3.586 5.942 1.00 47.72 80 PHE A O 1
ATOM 700 N N . GLU A 1 81 ? 12.712 -1.806 4.605 1.00 55.81 81 GLU A N 1
ATOM 701 C CA . GLU A 1 81 ? 11.491 -1.183 5.095 1.00 55.81 81 GLU A CA 1
ATOM 702 C C . GLU A 1 81 ? 10.379 -1.977 4.422 1.00 55.81 81 GLU A C 1
ATOM 704 O O . GLU A 1 81 ? 10.067 -1.778 3.244 1.00 55.81 81 GLU A O 1
ATOM 709 N N . ASP A 1 82 ? 9.862 -2.973 5.140 1.00 70.69 82 ASP A N 1
ATOM 710 C CA . ASP A 1 82 ? 8.709 -3.733 4.701 1.00 70.69 82 ASP A CA 1
ATOM 711 C C . ASP A 1 82 ? 7.527 -2.764 4.670 1.00 70.69 82 ASP A C 1
ATOM 713 O O . ASP A 1 82 ? 6.822 -2.548 5.652 1.00 70.69 82 ASP A O 1
ATOM 717 N N . TYR A 1 83 ? 7.341 -2.117 3.520 1.00 75.31 83 TYR A N 1
ATOM 718 C CA . TYR A 1 83 ? 6.286 -1.136 3.324 1.00 75.31 83 TYR A CA 1
ATOM 719 C C . TYR A 1 83 ? 4.909 -1.734 3.603 1.00 75.31 83 TYR A C 1
ATOM 721 O O . TYR A 1 83 ? 4.016 -0.995 4.010 1.00 75.31 83 TYR A O 1
ATOM 729 N N . ALA A 1 84 ? 4.726 -3.045 3.402 1.00 70.19 84 ALA A N 1
ATOM 730 C CA . ALA A 1 84 ? 3.473 -3.720 3.700 1.00 70.19 84 ALA A CA 1
ATOM 731 C C . ALA A 1 84 ? 3.266 -3.855 5.211 1.00 70.19 84 ALA A C 1
ATOM 733 O O . ALA A 1 84 ? 2.182 -3.527 5.699 1.00 70.19 84 ALA A O 1
ATOM 734 N N . GLU A 1 85 ? 4.299 -4.248 5.954 1.00 75.81 85 GLU A N 1
ATOM 735 C CA . GLU A 1 85 ? 4.281 -4.267 7.417 1.00 75.81 85 GLU A CA 1
ATOM 736 C C . GLU A 1 85 ? 4.091 -2.858 7.996 1.00 75.81 85 GLU A C 1
ATOM 738 O O . GLU A 1 85 ? 3.213 -2.646 8.836 1.00 75.81 85 GLU A O 1
ATOM 743 N N . SER A 1 86 ? 4.840 -1.872 7.501 1.00 82.62 86 SER A N 1
ATOM 744 C CA . SER A 1 86 ? 4.718 -0.467 7.895 1.00 82.62 86 SER A CA 1
ATOM 745 C C . SER A 1 86 ? 3.320 0.078 7.603 1.00 82.62 86 SER A C 1
ATOM 747 O O . SER A 1 86 ? 2.721 0.723 8.462 1.00 82.62 86 SER A O 1
ATOM 749 N N . LEU A 1 87 ? 2.745 -0.220 6.430 1.00 84.12 87 LEU A N 1
ATOM 750 C CA . LEU A 1 87 ? 1.377 0.179 6.082 1.00 84.12 87 LEU A CA 1
ATOM 751 C C . LEU A 1 87 ? 0.347 -0.485 7.003 1.00 84.12 87 LEU A C 1
ATOM 753 O O . LEU A 1 87 ? -0.624 0.153 7.408 1.00 84.12 87 LEU A O 1
ATOM 757 N N . PHE A 1 88 ? 0.552 -1.759 7.339 1.00 81.25 88 PHE A N 1
ATOM 758 C CA . PHE A 1 88 ? -0.324 -2.514 8.229 1.00 81.25 88 PHE A CA 1
ATOM 759 C C . PHE A 1 88 ? -0.286 -1.985 9.671 1.00 81.25 88 PHE A C 1
ATOM 761 O O . PHE A 1 88 ? -1.329 -1.866 10.326 1.00 81.25 88 PHE A O 1
ATOM 768 N N . LYS A 1 89 ? 0.904 -1.632 10.167 1.00 85.31 89 LYS A N 1
ATOM 769 C CA . LYS A 1 89 ? 1.115 -1.072 11.509 1.00 85.31 89 LYS A CA 1
ATOM 770 C C . LYS A 1 89 ? 0.812 0.421 11.596 1.00 85.31 89 LYS A C 1
ATOM 772 O O . LYS A 1 89 ? 0.693 0.933 12.704 1.00 85.31 89 LYS A O 1
ATOM 777 N N . LEU A 1 90 ? 0.631 1.116 10.472 1.00 90.38 90 LEU A N 1
ATOM 778 C CA . LEU A 1 90 ? 0.381 2.553 10.465 1.00 90.38 90 LEU A CA 1
ATOM 779 C C . LEU A 1 90 ? -0.865 2.903 11.295 1.00 90.38 90 LEU A C 1
ATOM 781 O O . LEU A 1 90 ? -1.964 2.383 11.070 1.00 90.38 90 LEU A O 1
ATOM 785 N N . ARG A 1 91 ? -0.694 3.813 12.256 1.00 94.19 91 ARG A N 1
ATOM 786 C CA . ARG A 1 91 ? -1.764 4.376 13.089 1.00 94.19 91 ARG A CA 1
ATOM 787 C C . ARG A 1 91 ? -1.710 5.898 13.043 1.00 94.19 91 ARG A C 1
ATOM 789 O O . ARG A 1 91 ? -0.638 6.496 13.008 1.00 94.19 91 ARG A O 1
ATOM 796 N N . GLN A 1 92 ? -2.873 6.532 13.069 1.00 91.31 92 GLN A N 1
ATOM 797 C CA . GLN A 1 92 ? -3.023 7.976 13.147 1.00 91.31 92 GLN A CA 1
ATOM 798 C C . GLN A 1 92 ? -2.720 8.442 14.576 1.00 91.31 92 GLN A C 1
ATOM 800 O O . GLN A 1 92 ? -3.608 8.531 15.422 1.00 91.31 92 GLN A O 1
ATOM 805 N N . THR A 1 93 ? -1.466 8.784 14.844 1.00 89.31 93 THR A N 1
ATOM 806 C CA . THR A 1 93 ? -1.042 9.371 16.126 1.00 89.31 93 THR A CA 1
ATOM 807 C C . THR A 1 93 ? -1.217 10.894 16.128 1.00 89.31 93 THR A C 1
ATOM 809 O O . THR A 1 93 ? -1.712 11.475 17.097 1.00 89.31 93 THR A O 1
ATOM 812 N N . SER A 1 94 ? -0.917 11.543 15.000 1.00 84.56 94 SER A N 1
ATOM 813 C CA . SER A 1 94 ? -0.942 12.998 14.820 1.00 84.56 94 SER A CA 1
ATOM 814 C C . SER A 1 94 ? -2.185 13.486 14.049 1.00 84.56 94 SER A C 1
ATOM 816 O O . SER A 1 94 ? -3.316 13.037 14.294 1.00 84.56 94 SER A O 1
ATOM 818 N N . SER A 1 95 ? -2.013 14.469 13.158 1.00 88.94 95 SER A N 1
ATOM 819 C CA . SER A 1 95 ? -3.091 15.038 12.361 1.00 88.94 95 SER A CA 1
ATOM 820 C C . SER A 1 95 ? -3.554 14.066 11.266 1.00 88.94 95 SER A C 1
ATOM 822 O O . SER A 1 95 ? -2.797 13.232 10.774 1.00 88.94 95 SER A O 1
ATOM 824 N N . LEU A 1 96 ? -4.816 14.194 10.838 1.00 88.19 96 LEU A N 1
ATOM 825 C CA . LEU A 1 96 ? -5.342 13.414 9.708 1.00 88.19 96 LEU A CA 1
ATOM 826 C C . LEU A 1 96 ? -4.537 13.662 8.419 1.00 88.19 96 LEU A C 1
ATOM 828 O O . LEU A 1 96 ? -4.363 12.747 7.623 1.00 88.19 96 LEU A O 1
ATOM 832 N N . ARG A 1 97 ? -4.026 14.886 8.221 1.00 88.25 97 ARG A N 1
ATOM 833 C CA . ARG A 1 97 ? -3.219 15.242 7.047 1.00 88.25 97 ARG A CA 1
ATOM 834 C C . ARG A 1 97 ? -1.914 14.446 7.016 1.00 88.25 97 ARG A C 1
ATOM 836 O O . ARG A 1 97 ? -1.596 13.878 5.975 1.00 88.25 97 ARG A O 1
ATOM 843 N N . ASP A 1 98 ? -1.205 14.389 8.139 1.00 86.50 98 ASP A N 1
ATOM 844 C CA . ASP A 1 98 ? 0.077 13.680 8.233 1.00 86.50 98 ASP A CA 1
ATOM 845 C C . ASP A 1 98 ? -0.130 12.178 8.044 1.00 86.50 98 ASP A C 1
ATOM 847 O O . ASP A 1 98 ? 0.574 11.548 7.260 1.00 86.50 98 ASP A O 1
ATOM 851 N N . TYR A 1 99 ? -1.176 11.625 8.668 1.00 93.56 99 TYR A N 1
ATOM 852 C CA . TYR A 1 9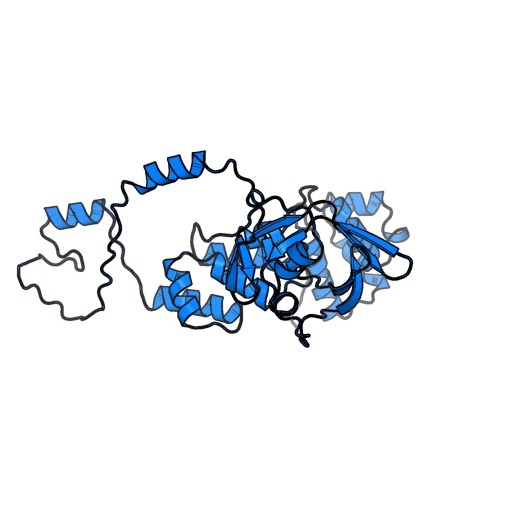9 ? -1.558 10.228 8.482 1.00 93.56 99 TYR A CA 1
ATOM 853 C C . TYR A 1 99 ? -1.872 9.892 7.019 1.00 93.56 99 TYR A C 1
ATOM 855 O O . TYR A 1 99 ? -1.362 8.909 6.491 1.00 93.56 99 TYR A O 1
ATOM 863 N N . VAL A 1 100 ? -2.675 10.715 6.333 1.00 92.44 100 VAL A N 1
ATOM 864 C CA . VAL A 1 100 ? -2.988 10.517 4.906 1.00 92.44 100 VAL A CA 1
ATOM 865 C C . VAL A 1 100 ? -1.725 10.603 4.046 1.00 92.44 100 VAL A C 1
ATOM 867 O O . VAL A 1 100 ? -1.585 9.831 3.096 1.00 92.44 100 VAL A O 1
ATOM 870 N N . SER A 1 101 ? -0.815 11.528 4.361 1.00 86.88 101 SER A N 1
ATOM 871 C CA . SER A 1 101 ? 0.459 11.677 3.653 1.00 86.88 101 SER A CA 1
ATOM 872 C C . SER A 1 101 ? 1.323 10.424 3.791 1.00 86.88 101 SER A C 1
ATOM 874 O O . SER A 1 101 ? 1.762 9.864 2.787 1.00 86.88 101 SER A O 1
ATOM 876 N N . GLU A 1 102 ? 1.499 9.938 5.018 1.00 89.69 102 GLU A N 1
ATOM 877 C CA . GLU A 1 102 ? 2.322 8.763 5.303 1.00 89.69 102 GLU A CA 1
ATOM 878 C C . GLU A 1 102 ? 1.701 7.474 4.756 1.00 89.69 102 GLU A C 1
ATOM 880 O O . GLU A 1 102 ? 2.378 6.657 4.132 1.00 89.69 102 GLU A O 1
ATOM 885 N N . PHE A 1 103 ? 0.377 7.335 4.872 1.00 93.69 103 PHE A N 1
ATOM 886 C CA . PHE A 1 103 ? -0.361 6.236 4.258 1.00 93.69 103 PHE A CA 1
ATOM 887 C C . PHE A 1 103 ? -0.117 6.176 2.748 1.00 93.69 103 PHE A C 1
ATOM 889 O O . PHE A 1 103 ? 0.128 5.101 2.201 1.00 93.69 103 PHE A O 1
ATOM 896 N N . ARG A 1 104 ? -0.166 7.325 2.058 1.00 91.31 104 ARG A N 1
ATOM 897 C CA . ARG A 1 104 ? 0.114 7.395 0.617 1.00 91.31 104 ARG A CA 1
ATOM 898 C C . ARG A 1 104 ? 1.558 7.012 0.316 1.00 91.31 104 ARG A C 1
ATOM 900 O O . ARG A 1 104 ? 1.750 6.199 -0.581 1.00 91.31 104 ARG A O 1
ATOM 907 N N . ARG A 1 105 ? 2.529 7.536 1.075 1.00 87.56 105 ARG A N 1
ATOM 908 C CA . ARG A 1 105 ? 3.963 7.226 0.917 1.00 87.56 105 ARG A CA 1
ATOM 909 C C . ARG A 1 105 ? 4.230 5.720 0.968 1.00 87.56 105 ARG A C 1
ATOM 911 O O . ARG A 1 105 ? 4.960 5.201 0.132 1.00 87.56 105 ARG A O 1
ATOM 918 N N . LEU A 1 106 ? 3.621 5.024 1.927 1.00 85.69 106 LEU A N 1
ATOM 919 C CA . LEU A 1 106 ? 3.776 3.579 2.097 1.00 85.69 106 LEU A CA 1
ATOM 920 C C . LEU A 1 106 ? 3.005 2.795 1.025 1.00 85.69 106 LEU A C 1
ATOM 922 O O . LEU A 1 106 ? 3.549 1.899 0.381 1.00 85.69 106 LEU A O 1
ATOM 926 N N . ALA A 1 107 ? 1.741 3.152 0.781 1.00 85.12 107 ALA A N 1
ATOM 927 C CA . ALA A 1 107 ? 0.871 2.413 -0.131 1.00 85.12 107 ALA A CA 1
ATOM 928 C C . ALA A 1 107 ? 1.315 2.481 -1.602 1.00 85.12 107 ALA A C 1
ATOM 930 O O . ALA A 1 107 ? 1.077 1.525 -2.340 1.00 85.12 107 ALA A O 1
ATOM 931 N N . THR A 1 108 ? 1.947 3.574 -2.049 1.00 80.69 108 THR A N 1
ATOM 932 C CA . THR A 1 108 ? 2.451 3.701 -3.431 1.00 80.69 108 THR A CA 1
ATOM 933 C C . THR A 1 108 ? 3.663 2.815 -3.707 1.00 80.69 108 THR A C 1
ATOM 935 O O . THR A 1 108 ? 3.908 2.469 -4.862 1.00 80.69 108 THR A O 1
ATOM 938 N N . ARG A 1 109 ? 4.396 2.406 -2.665 1.00 76.12 109 ARG A N 1
ATOM 939 C CA . ARG A 1 109 ? 5.611 1.583 -2.778 1.00 76.12 109 ARG A CA 1
ATOM 940 C C . ARG A 1 109 ? 5.328 0.080 -2.824 1.00 76.12 109 ARG A C 1
ATOM 942 O O . ARG A 1 109 ? 6.202 -0.697 -3.209 1.00 76.12 109 ARG A O 1
ATOM 949 N N . ILE A 1 110 ? 4.101 -0.341 -2.508 1.00 74.69 110 ILE A N 1
ATOM 950 C CA . ILE A 1 110 ? 3.680 -1.747 -2.544 1.00 74.69 110 ILE A CA 1
ATOM 951 C C . ILE A 1 110 ? 3.053 -2.072 -3.904 1.00 74.69 110 ILE A C 1
ATOM 953 O O . ILE A 1 110 ? 1.936 -1.655 -4.225 1.00 74.69 110 ILE A O 1
ATOM 957 N N . LYS A 1 111 ? 3.752 -2.881 -4.706 1.00 71.06 111 LYS A N 1
ATOM 958 C CA . LYS A 1 111 ? 3.209 -3.395 -5.973 1.00 71.06 111 LYS A CA 1
ATOM 959 C C . LYS A 1 111 ? 2.041 -4.348 -5.702 1.00 71.06 111 LYS A C 1
ATOM 961 O O . LYS A 1 111 ? 2.101 -5.164 -4.790 1.00 71.06 111 LYS A O 1
ATOM 966 N N . ASN A 1 112 ? 0.995 -4.273 -6.528 1.00 70.62 112 ASN A N 1
ATOM 967 C CA . ASN A 1 112 ? -0.195 -5.135 -6.453 1.00 70.62 112 ASN A CA 1
ATOM 968 C C . ASN A 1 112 ? -0.973 -5.065 -5.124 1.00 70.62 112 ASN A C 1
ATOM 970 O O . ASN A 1 112 ? -1.673 -6.009 -4.762 1.00 70.62 112 ASN A O 1
ATOM 974 N N . LEU A 1 113 ? -0.901 -3.937 -4.408 1.00 76.69 113 LEU A N 1
ATOM 975 C CA . LEU A 1 113 ? -1.700 -3.719 -3.205 1.00 76.69 113 LEU A CA 1
ATOM 976 C C . LEU A 1 113 ? -3.199 -3.738 -3.538 1.00 76.69 113 LEU A C 1
ATOM 978 O O . LEU A 1 113 ? -3.699 -2.807 -4.184 1.00 76.69 113 LEU A O 1
ATOM 982 N N . SER A 1 114 ? -3.904 -4.770 -3.063 1.00 81.88 114 SER A N 1
ATOM 983 C CA . SER A 1 114 ? -5.344 -4.946 -3.277 1.00 81.88 114 SER A CA 1
ATOM 984 C C . SER A 1 114 ? -6.131 -3.686 -2.880 1.00 81.88 114 SER A C 1
ATOM 986 O O . SER A 1 114 ? -5.898 -3.153 -1.790 1.00 81.88 114 SER A O 1
ATOM 988 N N . PRO A 1 115 ? -7.093 -3.214 -3.701 1.00 78.06 115 PRO A N 1
ATOM 989 C CA . PRO A 1 115 ? -7.936 -2.069 -3.355 1.00 78.06 115 PRO A CA 1
ATOM 990 C C . PRO A 1 115 ? -8.684 -2.248 -2.031 1.00 78.06 115 PRO A C 1
ATOM 992 O O . PRO A 1 115 ? -8.806 -1.294 -1.263 1.00 78.06 115 PRO A O 1
ATOM 995 N N . THR A 1 116 ? -9.142 -3.470 -1.741 1.00 78.81 116 THR A N 1
ATOM 996 C CA . THR A 1 116 ? -9.855 -3.782 -0.496 1.00 78.81 116 THR A CA 1
ATOM 997 C C . THR A 1 116 ? -8.918 -3.733 0.702 1.00 78.81 116 THR A C 1
ATOM 999 O O . THR A 1 116 ? -9.243 -3.101 1.700 1.00 78.81 116 THR A O 1
ATOM 1002 N N . PHE A 1 117 ? -7.720 -4.310 0.587 1.00 78.25 117 PHE A N 1
ATOM 1003 C CA . PHE A 1 117 ? -6.729 -4.274 1.662 1.00 78.25 117 PHE A CA 1
ATOM 1004 C C . PHE A 1 117 ? -6.220 -2.849 1.915 1.00 78.25 117 PHE A C 1
ATOM 1006 O O . PHE A 1 117 ? -6.135 -2.420 3.060 1.00 78.25 117 PHE A O 1
ATOM 1013 N N . ARG A 1 118 ? -5.995 -2.065 0.853 1.00 84.81 118 ARG A N 1
ATOM 1014 C CA . ARG A 1 118 ? -5.655 -0.637 0.941 1.00 84.81 118 ARG A CA 1
ATOM 1015 C C . ARG A 1 118 ? -6.715 0.145 1.720 1.00 84.81 118 ARG A C 1
ATOM 1017 O O . ARG A 1 118 ? -6.378 0.936 2.595 1.00 84.81 118 ARG A O 1
ATOM 1024 N N . LEU A 1 119 ? -7.991 -0.096 1.428 1.00 87.94 119 LEU A N 1
ATOM 1025 C CA . LEU A 1 119 ? -9.105 0.499 2.165 1.00 87.94 119 LEU A CA 1
ATOM 1026 C C . LEU A 1 119 ? -9.118 0.057 3.639 1.00 87.94 119 LEU A C 1
ATOM 1028 O O . LEU A 1 119 ? -9.249 0.900 4.527 1.00 87.94 119 LEU A O 1
ATOM 1032 N N . SER A 1 120 ? -8.939 -1.238 3.911 1.00 83.25 120 SER A N 1
ATOM 1033 C CA . SER A 1 120 ? -8.906 -1.786 5.273 1.00 83.25 120 SER A CA 1
ATOM 1034 C C . SER A 1 120 ? -7.755 -1.228 6.110 1.00 83.25 120 SER A C 1
ATOM 1036 O O . SER A 1 120 ? -7.989 -0.855 7.257 1.00 83.25 120 SER A O 1
ATOM 1038 N N . CYS A 1 121 ? -6.545 -1.117 5.553 1.00 87.81 121 CYS A N 1
ATOM 1039 C CA . CYS A 1 121 ? -5.399 -0.507 6.231 1.00 87.81 121 CYS A CA 1
ATOM 1040 C C . CYS A 1 121 ? -5.660 0.965 6.555 1.00 87.81 121 CYS A C 1
ATOM 1042 O O . CYS A 1 121 ? -5.384 1.400 7.671 1.00 87.81 121 CYS A O 1
ATOM 1044 N N . PHE A 1 122 ? -6.242 1.717 5.613 1.00 94.38 122 PHE A N 1
ATOM 1045 C CA . PHE A 1 122 ? -6.564 3.124 5.836 1.00 94.38 122 PHE A CA 1
ATOM 1046 C C . PHE A 1 122 ? -7.569 3.292 6.979 1.00 94.38 122 PHE A C 1
ATOM 1048 O O . PHE A 1 122 ? -7.309 3.993 7.947 1.00 94.38 122 PHE A O 1
ATOM 1055 N N . ILE A 1 123 ? -8.711 2.602 6.916 1.00 90.88 123 ILE A N 1
ATOM 1056 C CA . ILE A 1 123 ? -9.735 2.697 7.967 1.00 90.88 123 ILE A CA 1
ATOM 1057 C C . ILE A 1 123 ? -9.203 2.162 9.301 1.00 90.88 123 ILE A C 1
ATOM 1059 O O . ILE A 1 123 ? -9.493 2.724 10.353 1.00 90.88 123 ILE A O 1
ATOM 1063 N N . GLY A 1 124 ? -8.444 1.066 9.270 1.00 87.50 124 GLY A N 1
ATOM 1064 C CA . GLY A 1 124 ? -7.886 0.426 10.458 1.00 87.50 124 GLY A CA 1
ATOM 1065 C C . GLY A 1 124 ? -6.891 1.306 11.209 1.00 87.50 124 GLY A C 1
ATOM 1066 O O . GLY A 1 124 ? -6.819 1.202 12.433 1.00 87.50 124 GLY A O 1
ATOM 1067 N N . GLY A 1 125 ? -6.174 2.174 10.490 1.00 92.06 125 GLY A N 1
ATOM 1068 C CA . GLY A 1 125 ? -5.211 3.099 11.070 1.00 92.06 125 GLY A CA 1
ATOM 1069 C C . GLY A 1 125 ? -5.786 4.437 11.533 1.00 92.06 125 GLY A C 1
ATOM 1070 O O . GLY A 1 125 ? -5.074 5.158 12.223 1.00 92.06 125 GLY A O 1
ATOM 1071 N N . LEU A 1 126 ? -7.034 4.785 11.208 1.00 91.94 126 LEU A N 1
ATOM 1072 C CA . LEU A 1 126 ? -7.678 6.000 11.725 1.00 91.94 126 LEU A CA 1
ATOM 1073 C C . LEU A 1 126 ? -7.858 5.941 13.252 1.00 91.94 126 LEU A C 1
ATOM 1075 O O . LEU A 1 126 ? -8.042 4.866 13.825 1.00 91.94 126 LEU A O 1
ATOM 1079 N N . LYS A 1 127 ? -7.881 7.111 13.906 1.00 88.94 127 LYS A N 1
ATOM 1080 C CA . LYS A 1 127 ? -8.293 7.229 15.318 1.00 88.94 127 LYS A CA 1
ATOM 1081 C C . LYS A 1 127 ? -9.708 6.683 15.504 1.00 88.94 127 LYS A C 1
ATOM 1083 O O . LYS A 1 127 ? -10.550 6.904 14.637 1.00 88.94 127 LYS A O 1
ATOM 1088 N N . GLU A 1 128 ? -9.985 6.032 16.636 1.00 81.38 128 GLU A N 1
ATOM 1089 C CA . GLU A 1 128 ? -11.271 5.350 16.882 1.00 81.38 128 GLU A CA 1
ATOM 1090 C C . GLU A 1 128 ? -12.491 6.261 16.676 1.00 81.38 128 GLU A C 1
ATOM 1092 O O . GLU A 1 128 ? -13.461 5.852 16.039 1.00 81.38 128 GLU A O 1
ATOM 1097 N N . GLU A 1 129 ? -12.390 7.525 17.098 1.00 76.44 129 GLU A N 1
ATOM 1098 C CA . GLU A 1 129 ? -13.423 8.550 16.892 1.00 76.44 129 GLU A CA 1
ATOM 1099 C C . GLU A 1 129 ? -13.772 8.763 15.405 1.00 76.44 129 GLU A C 1
ATOM 1101 O O . GLU A 1 129 ? -14.944 8.792 15.051 1.00 76.44 129 GLU A O 1
ATOM 1106 N N . LEU A 1 130 ? -12.780 8.819 14.508 1.00 82.06 130 LEU A N 1
ATOM 1107 C CA . LEU A 1 130 ? -13.017 8.969 13.063 1.00 82.06 130 LEU A CA 1
ATOM 1108 C C . LEU A 1 130 ? -13.315 7.632 12.378 1.00 82.06 130 LEU A C 1
ATOM 1110 O O . LEU A 1 130 ? -14.098 7.567 11.431 1.00 82.06 130 LEU A O 1
ATOM 1114 N N . LYS A 1 131 ? -12.682 6.555 12.839 1.00 85.75 131 LYS A N 1
ATOM 1115 C CA . LYS A 1 131 ? -12.818 5.204 12.292 1.00 85.75 131 LYS A CA 1
ATOM 1116 C C . LYS A 1 131 ? -14.252 4.704 12.385 1.00 85.75 131 LYS A C 1
ATOM 1118 O O . LYS A 1 131 ? -14.733 4.102 11.425 1.00 85.75 131 LYS A O 1
ATOM 1123 N N . HIS A 1 132 ? -14.925 4.936 13.513 1.00 78.12 132 HIS A N 1
ATOM 1124 C CA . HIS A 1 132 ? -16.321 4.546 13.692 1.00 78.12 132 HIS A CA 1
ATOM 1125 C C . HIS A 1 132 ? -17.231 5.242 12.672 1.00 78.12 132 HIS A C 1
ATOM 1127 O O . HIS A 1 132 ? -17.937 4.570 11.916 1.00 78.12 132 HIS A O 1
ATOM 1133 N N . ASP A 1 133 ? -17.137 6.569 12.580 1.00 77.12 133 ASP A N 1
ATOM 1134 C CA . ASP A 1 133 ? -17.970 7.375 11.686 1.00 77.12 133 ASP A CA 1
ATOM 1135 C C . ASP A 1 133 ? -17.730 7.029 10.213 1.00 77.12 133 ASP A C 1
ATOM 1137 O O . ASP A 1 133 ? -18.672 6.819 9.447 1.00 77.12 133 ASP A O 1
ATOM 1141 N N . VAL A 1 134 ? -16.465 6.884 9.810 1.00 84.25 134 VAL A N 1
ATOM 1142 C CA . VAL A 1 134 ? -16.118 6.495 8.437 1.00 84.25 134 VAL A CA 1
ATOM 1143 C C . VAL A 1 134 ? -16.641 5.091 8.119 1.00 84.25 134 VAL A C 1
ATOM 1145 O O . VAL A 1 134 ? -17.174 4.878 7.032 1.00 84.25 134 VAL A O 1
ATOM 1148 N N . LYS A 1 135 ? -16.569 4.131 9.054 1.00 80.62 135 LYS A N 1
ATOM 1149 C CA . LYS A 1 135 ? -17.145 2.787 8.857 1.00 80.62 135 LYS A CA 1
ATOM 1150 C C . LYS A 1 135 ? -18.664 2.816 8.685 1.00 80.62 135 LYS A C 1
ATOM 1152 O O . LYS A 1 135 ? -19.177 2.079 7.842 1.00 80.62 135 LYS A O 1
ATOM 1157 N N . LEU A 1 136 ? -19.378 3.650 9.446 1.00 74.88 136 LEU A N 1
ATOM 1158 C CA . LEU A 1 136 ? -20.835 3.795 9.327 1.00 74.88 136 LEU A CA 1
ATOM 1159 C C . LEU A 1 136 ? -21.258 4.283 7.938 1.00 74.88 136 LEU A C 1
ATOM 1161 O O . LEU A 1 136 ? -22.284 3.845 7.419 1.00 74.88 136 LEU A O 1
ATOM 1165 N N . LEU A 1 137 ? -20.440 5.135 7.318 1.00 76.56 137 LEU A N 1
ATOM 1166 C CA . LEU A 1 137 ? -20.682 5.678 5.981 1.00 76.56 137 LEU A CA 1
ATOM 1167 C C . LEU A 1 137 ? -20.338 4.700 4.844 1.00 76.56 137 LEU A C 1
ATOM 1169 O O . LEU A 1 137 ? -20.648 4.987 3.692 1.00 76.56 137 LEU A O 1
ATOM 1173 N N . ARG A 1 138 ? -19.753 3.535 5.161 1.00 79.19 138 ARG A N 1
ATOM 1174 C CA . ARG A 1 138 ? -19.466 2.431 4.224 1.00 79.19 138 ARG A CA 1
ATOM 1175 C C . ARG A 1 138 ? -18.756 2.886 2.932 1.00 79.19 138 ARG A C 1
ATOM 1177 O O . ARG A 1 138 ? -19.298 2.691 1.843 1.00 79.19 138 ARG A O 1
ATOM 1184 N N . PRO A 1 139 ? -17.542 3.463 3.025 1.00 84.62 139 PRO A N 1
ATOM 1185 C CA . PRO A 1 139 ? -16.756 3.834 1.850 1.00 84.62 139 PRO A CA 1
ATOM 1186 C C . PRO A 1 139 ? -16.536 2.641 0.918 1.00 84.62 139 PRO A C 1
ATOM 1188 O O . PRO A 1 139 ? -16.160 1.557 1.367 1.00 84.62 139 PRO A O 1
ATOM 1191 N N . ALA A 1 140 ? -16.714 2.860 -0.385 1.00 80.88 140 ALA A N 1
ATOM 1192 C CA . ALA A 1 140 ? -16.439 1.853 -1.407 1.00 80.88 140 ALA A CA 1
ATOM 1193 C C . ALA A 1 140 ? -14.946 1.796 -1.769 1.00 80.88 140 ALA A C 1
ATOM 1195 O O . ALA A 1 140 ? -14.428 0.739 -2.130 1.00 80.88 140 ALA A O 1
ATOM 1196 N N . THR A 1 141 ? -14.243 2.927 -1.661 1.00 84.38 141 THR A N 1
ATOM 1197 C CA . THR A 1 141 ? -12.824 3.045 -2.005 1.00 84.38 141 THR A CA 1
ATOM 1198 C C . THR A 1 141 ? -12.019 3.766 -0.928 1.00 84.38 141 THR A C 1
ATOM 1200 O O . THR A 1 141 ? -12.557 4.469 -0.073 1.00 84.38 141 THR A O 1
ATOM 1203 N N . VAL A 1 142 ? -10.688 3.628 -0.979 1.00 90.56 142 VAL A N 1
ATOM 1204 C CA . VAL A 1 142 ? -9.787 4.364 -0.074 1.00 90.56 142 VAL A CA 1
ATOM 1205 C C . VAL A 1 142 ? -9.892 5.881 -0.258 1.00 90.56 142 VAL A C 1
ATOM 1207 O O . VAL A 1 142 ? -9.749 6.623 0.706 1.00 90.56 142 VAL A O 1
ATOM 1210 N N . HIS A 1 143 ? -10.189 6.346 -1.474 1.00 88.81 143 HIS A N 1
ATOM 1211 C CA . HIS A 1 143 ? -10.391 7.767 -1.747 1.00 88.81 143 HIS A CA 1
ATOM 1212 C C . HIS A 1 143 ? -11.688 8.264 -1.108 1.00 88.81 143 HIS A C 1
ATOM 1214 O O . HIS A 1 143 ? -11.681 9.318 -0.476 1.00 88.81 143 HIS A O 1
ATOM 1220 N N . ASP A 1 144 ? -12.761 7.470 -1.178 1.00 86.56 144 ASP A N 1
ATOM 1221 C CA . ASP A 1 144 ? -14.009 7.778 -0.472 1.00 86.56 144 ASP A CA 1
ATOM 1222 C C . ASP A 1 144 ? -13.769 7.824 1.034 1.00 86.56 144 ASP A C 1
ATOM 1224 O O . ASP A 1 144 ? -14.179 8.773 1.688 1.00 86.56 144 ASP A O 1
ATOM 1228 N N . ALA A 1 145 ? -13.042 6.850 1.588 1.00 89.62 145 ALA A N 1
ATOM 1229 C CA . ALA A 1 145 ? -12.714 6.831 3.010 1.00 89.62 145 ALA A CA 1
ATOM 1230 C C . ALA A 1 145 ? -11.889 8.057 3.436 1.00 89.62 145 ALA A C 1
ATOM 1232 O O . ALA A 1 145 ? -12.149 8.622 4.496 1.00 89.62 145 ALA A O 1
ATOM 1233 N N . MET A 1 146 ? -10.925 8.495 2.617 1.00 90.44 146 MET A N 1
ATOM 1234 C CA . MET A 1 146 ? -10.148 9.715 2.865 1.00 90.44 146 MET A CA 1
ATOM 1235 C C . MET A 1 146 ? -11.040 10.960 2.877 1.00 90.44 146 MET A C 1
ATOM 1237 O O . MET A 1 146 ? -10.935 11.770 3.795 1.00 90.44 146 MET A O 1
ATOM 1241 N N . ASN A 1 147 ? -11.927 11.100 1.890 1.00 85.94 147 ASN A N 1
ATOM 1242 C CA . ASN A 1 147 ? -12.846 12.236 1.803 1.00 85.94 147 ASN A CA 1
ATOM 1243 C C . ASN A 1 147 ? -13.839 12.233 2.969 1.00 85.94 147 ASN A C 1
ATOM 1245 O O . ASN A 1 147 ? -14.005 13.249 3.638 1.00 85.94 147 ASN A O 1
ATOM 1249 N N . LEU A 1 148 ? -14.427 11.075 3.278 1.00 85.56 148 LEU A N 1
ATOM 1250 C CA . LEU A 1 148 ? -15.353 10.920 4.395 1.00 85.56 148 LEU A CA 1
ATOM 1251 C C . LEU A 1 148 ? -14.676 11.217 5.731 1.00 85.56 148 LEU A C 1
ATOM 1253 O O . LEU A 1 148 ? -15.300 11.856 6.563 1.00 85.56 148 LEU A O 1
ATOM 1257 N N . ALA A 1 149 ? -13.410 10.829 5.926 1.00 86.06 149 ALA A N 1
ATOM 1258 C CA . ALA A 1 149 ? -12.652 11.157 7.136 1.00 86.06 149 ALA A CA 1
ATOM 1259 C C . ALA A 1 149 ? -12.426 12.669 7.306 1.00 86.06 149 ALA A C 1
ATOM 1261 O O . ALA A 1 149 ? -12.394 13.171 8.431 1.00 86.06 149 ALA A O 1
ATOM 1262 N N . VAL A 1 150 ? -12.259 13.404 6.202 1.00 83.44 150 VAL A N 1
ATOM 1263 C CA . VAL A 1 150 ? -12.191 14.872 6.224 1.00 83.44 150 VAL A CA 1
ATOM 1264 C C . VAL A 1 150 ? -13.567 15.452 6.551 1.00 83.44 150 VAL A C 1
ATOM 1266 O O . VAL A 1 150 ? -13.682 16.273 7.457 1.00 83.44 150 VAL A O 1
ATOM 1269 N N . GLU A 1 151 ? -14.619 14.978 5.882 1.00 78.31 151 GLU A N 1
ATOM 1270 C CA . GLU A 1 151 ? -15.984 15.459 6.098 1.00 78.31 151 GLU A CA 1
ATOM 1271 C C . GLU A 1 151 ? -16.509 15.188 7.511 1.00 78.31 151 GLU A C 1
ATOM 1273 O O . GLU A 1 151 ? -17.159 16.057 8.087 1.00 78.31 151 GLU A O 1
ATOM 1278 N N . THR A 1 152 ? -16.263 14.011 8.091 1.00 76.25 152 THR A N 1
ATOM 1279 C CA . THR A 1 152 ? -16.717 13.678 9.453 1.00 76.25 152 THR A CA 1
ATOM 1280 C C . THR A 1 152 ? -16.014 14.538 10.490 1.00 76.25 152 THR A C 1
ATOM 1282 O O . THR A 1 152 ? -16.668 15.061 11.394 1.00 76.25 152 THR A O 1
ATOM 1285 N N . LYS A 1 153 ? -14.713 14.790 10.302 1.00 70.88 153 LYS A N 1
ATOM 1286 C CA . LYS A 1 153 ? -13.947 15.719 11.138 1.00 70.88 153 LYS A CA 1
ATOM 1287 C C . LYS A 1 153 ? -14.510 17.147 11.093 1.00 70.88 153 LYS A C 1
ATOM 1289 O O . LYS A 1 153 ? -14.481 17.838 12.110 1.00 70.88 153 LYS A O 1
ATOM 1294 N N . GLU A 1 154 ? -15.013 17.597 9.942 1.00 64.62 154 GLU A N 1
ATOM 1295 C CA . GLU A 1 154 ? -15.602 18.935 9.783 1.00 64.62 154 GLU A CA 1
ATOM 1296 C C . GLU A 1 154 ? -17.068 19.023 10.237 1.00 64.62 154 GLU A C 1
ATOM 1298 O O . GLU A 1 154 ? -17.475 20.040 10.800 1.00 64.62 154 GLU A O 1
ATOM 1303 N N . LYS A 1 155 ? -17.867 17.968 10.027 1.00 57.97 155 LYS A N 1
ATOM 1304 C CA . LYS A 1 155 ? -19.303 17.928 10.365 1.00 57.97 155 LYS A CA 1
ATOM 1305 C C . LYS A 1 155 ? -19.558 17.791 11.867 1.00 57.97 155 LYS A C 1
ATOM 1307 O O . LYS A 1 155 ? -20.568 18.301 12.352 1.00 57.97 155 LYS A O 1
ATOM 1312 N N . PHE A 1 156 ? -18.646 17.159 12.607 1.00 55.66 156 PHE A N 1
ATOM 1313 C CA . PHE A 1 156 ? -18.759 16.978 14.055 1.00 55.66 156 PHE A CA 1
ATOM 1314 C C . PHE A 1 156 ? -17.458 17.366 14.767 1.00 55.66 156 PHE A C 1
ATOM 1316 O O . PHE A 1 156 ? -16.712 16.493 15.210 1.00 55.66 156 PHE A O 1
ATOM 1323 N N . PRO A 1 157 ? -17.162 18.668 14.936 1.00 53.28 157 PRO A N 1
ATOM 1324 C CA . PRO A 1 157 ? -16.073 19.086 15.804 1.00 53.28 157 PRO A CA 1
ATOM 1325 C C . PRO A 1 157 ? -16.434 18.721 17.251 1.00 53.28 157 PRO A C 1
ATOM 1327 O O . PRO A 1 157 ? -17.097 19.481 17.962 1.00 53.28 157 PRO A O 1
ATOM 1330 N N . ILE A 1 158 ? -16.018 17.534 17.697 1.00 56.56 158 ILE A N 1
ATOM 1331 C CA . ILE A 1 158 ? -16.099 17.135 19.100 1.00 56.56 158 ILE A CA 1
ATOM 1332 C C . ILE A 1 158 ? -15.104 18.017 19.854 1.00 56.56 158 ILE A C 1
ATOM 1334 O O . ILE A 1 158 ? -13.903 17.754 19.900 1.00 56.56 158 ILE A O 1
ATOM 1338 N N . ARG A 1 159 ? -15.599 19.116 20.426 1.00 58.88 159 ARG A N 1
ATOM 1339 C CA . ARG A 1 159 ? -14.796 19.988 21.283 1.00 58.88 159 ARG A CA 1
ATOM 1340 C C . ARG A 1 159 ? -14.584 19.292 22.629 1.00 58.88 159 ARG A C 1
ATOM 1342 O O . ARG A 1 159 ? -15.416 19.415 23.525 1.00 58.88 159 ARG A O 1
ATOM 1349 N N . LYS A 1 160 ? -13.468 18.573 22.765 1.00 62.34 160 LYS A N 1
ATOM 1350 C CA . LYS A 1 160 ? -12.970 18.078 24.056 1.00 62.34 160 LYS A CA 1
ATOM 1351 C C . LYS A 1 160 ? -12.313 19.245 24.801 1.00 62.34 160 LYS A C 1
ATOM 1353 O O . LYS A 1 160 ? -11.388 19.858 24.279 1.00 62.34 160 LYS A O 1
ATOM 1358 N N . LEU A 1 161 ? -12.823 19.582 25.985 1.00 59.81 161 LEU A N 1
ATOM 1359 C CA . LEU A 1 161 ? -12.176 20.546 26.879 1.00 59.81 161 LEU A CA 1
ATOM 1360 C C . LEU A 1 161 ? -11.042 19.844 27.620 1.00 59.81 161 LEU A C 1
ATOM 1362 O O . LEU A 1 161 ? -11.213 18.728 28.107 1.00 59.81 161 LEU A O 1
ATOM 1366 N N . THR A 1 162 ? -9.908 20.513 27.750 1.00 65.44 162 THR A N 1
ATOM 1367 C CA . THR A 1 162 ? -8.811 20.051 28.603 1.00 65.44 162 THR A CA 1
ATOM 1368 C C . THR A 1 162 ? -9.180 20.171 30.086 1.00 65.44 162 THR A C 1
ATOM 1370 O O . THR A 1 162 ? -10.029 20.979 30.468 1.00 65.44 162 THR A O 1
ATOM 1373 N N . LEU A 1 163 ? -8.500 19.420 30.961 1.00 66.06 163 LEU A N 1
ATOM 1374 C CA . LEU A 1 163 ? -8.690 19.528 32.417 1.00 66.06 163 LEU A CA 1
ATOM 1375 C C . LEU A 1 163 ? -8.446 20.955 32.934 1.00 66.06 163 LEU A C 1
ATOM 1377 O O . LEU A 1 163 ? -9.180 21.432 33.798 1.00 66.06 163 LEU A O 1
ATOM 1381 N N . LYS A 1 164 ? -7.465 21.662 32.355 1.00 70.75 164 LYS A N 1
ATOM 1382 C CA . LYS A 1 164 ? -7.187 23.072 32.669 1.00 70.75 164 LYS A CA 1
ATOM 1383 C C . LYS A 1 164 ? -8.364 23.977 32.299 1.00 70.75 164 LYS A C 1
ATOM 1385 O O . LYS A 1 164 ? -8.778 24.793 33.115 1.00 70.75 164 LYS A O 1
ATOM 1390 N N . GLU A 1 165 ? -8.945 23.800 31.114 1.00 70.56 165 GLU A N 1
ATOM 1391 C CA . GLU A 1 165 ? -10.123 24.567 30.685 1.00 70.56 165 GLU A CA 1
ATOM 1392 C C . GLU A 1 165 ? -11.369 24.230 31.515 1.00 70.56 165 GLU A C 1
ATOM 1394 O O . GLU A 1 165 ? -12.146 25.124 31.845 1.00 70.56 165 GLU A O 1
ATOM 1399 N N . ILE A 1 166 ? -11.559 22.959 31.890 1.00 69.00 166 ILE A N 1
ATOM 1400 C CA . ILE A 1 166 ? -12.648 22.531 32.782 1.00 69.00 166 ILE A CA 1
ATOM 1401 C C . ILE A 1 166 ? -12.519 23.227 34.139 1.00 69.00 166 ILE A C 1
ATOM 1403 O O . ILE A 1 166 ? -13.502 23.782 34.635 1.00 69.00 166 ILE A O 1
ATOM 1407 N N . GLN A 1 167 ? -11.323 23.219 34.726 1.00 74.81 167 GLN A N 1
ATOM 1408 C CA . GLN A 1 167 ? -11.058 23.834 36.022 1.00 74.81 167 GLN A CA 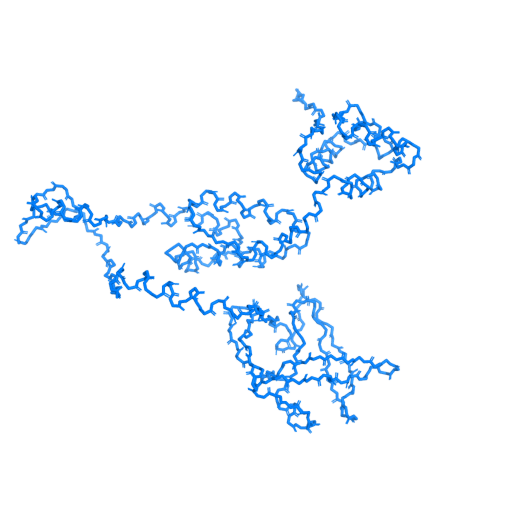1
ATOM 1409 C C . GLN A 1 167 ? -11.268 25.352 35.971 1.00 74.81 167 GLN A C 1
ATOM 1411 O O . GLN A 1 167 ? -12.016 25.899 36.780 1.00 74.81 167 GLN A O 1
ATOM 1416 N N . GLN A 1 168 ? -10.733 26.012 34.944 1.00 82.88 168 GLN A N 1
ATOM 1417 C CA . GLN A 1 168 ? -10.920 27.445 34.730 1.00 82.88 168 GLN A CA 1
ATOM 1418 C C . GLN A 1 168 ? -12.400 27.815 34.552 1.00 82.88 168 GLN A C 1
ATOM 1420 O O . GLN A 1 168 ? -12.862 28.834 35.073 1.00 82.88 168 GLN A O 1
ATOM 1425 N N . LYS A 1 169 ? -13.177 26.999 33.830 1.00 82.56 169 LYS A N 1
ATOM 1426 C CA . LYS A 1 169 ? -14.617 27.231 33.662 1.00 82.56 169 LYS A CA 1
ATOM 1427 C C . LYS A 1 169 ? -15.397 26.996 34.960 1.00 82.56 169 LYS A C 1
ATOM 1429 O O . LYS A 1 169 ? -16.334 27.747 35.220 1.00 82.56 169 LYS A O 1
ATOM 1434 N N . ARG A 1 170 ? -14.996 26.033 35.801 1.00 79.81 170 ARG A N 1
ATOM 1435 C CA . ARG A 1 170 ? -15.570 25.831 37.148 1.00 79.81 170 ARG A CA 1
ATOM 1436 C C . ARG A 1 170 ? -15.309 27.030 38.058 1.00 79.81 170 ARG A C 1
ATOM 1438 O O . ARG A 1 170 ? -16.250 27.544 38.654 1.00 79.81 170 ARG A O 1
ATOM 1445 N N . GLU A 1 171 ? -14.067 27.504 38.111 1.00 89.31 171 GLU A N 1
ATOM 1446 C CA . GLU A 1 171 ? -13.654 28.643 38.945 1.00 89.31 171 GLU A CA 1
ATOM 1447 C C . GLU A 1 171 ? -14.388 29.931 38.559 1.00 89.31 171 GLU A C 1
ATOM 1449 O O . GLU A 1 171 ? -14.870 30.670 39.417 1.00 89.31 171 GLU A O 1
ATOM 1454 N N . ASN A 1 172 ? -14.565 30.160 37.257 1.00 86.62 172 ASN A N 1
ATOM 1455 C CA . ASN A 1 172 ? -15.224 31.359 36.743 1.00 86.62 172 ASN A CA 1
ATOM 1456 C C . ASN A 1 172 ? -16.750 31.219 36.607 1.00 86.62 172 ASN A C 1
ATOM 1458 O O . ASN A 1 172 ? -17.409 32.132 36.106 1.00 86.62 172 ASN A O 1
ATOM 1462 N N . ASN A 1 173 ? -17.335 30.103 37.064 1.00 85.44 173 ASN A N 1
ATOM 1463 C CA . ASN A 1 173 ? -18.758 29.785 36.905 1.00 85.44 173 ASN A CA 1
ATOM 1464 C C . ASN A 1 173 ? -19.243 29.959 35.456 1.00 85.44 173 ASN A C 1
ATOM 1466 O O . ASN A 1 173 ? -20.309 30.524 35.209 1.00 85.44 173 ASN A O 1
ATOM 1470 N 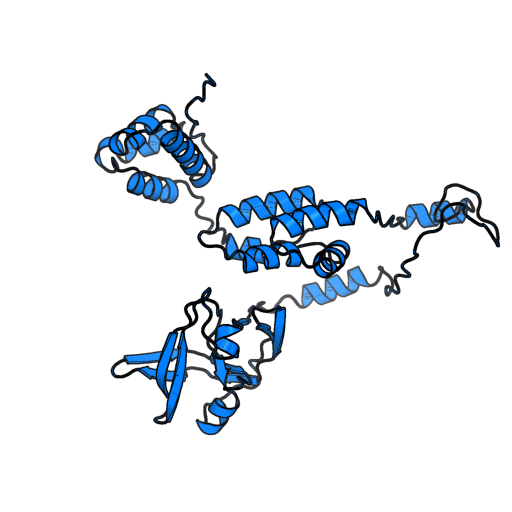N . LEU A 1 174 ? -18.449 29.509 34.488 1.00 81.88 174 LEU A N 1
ATOM 1471 C CA . LEU A 1 174 ? -18.772 29.576 33.069 1.00 81.88 174 LEU A CA 1
ATOM 1472 C C . LEU A 1 174 ? -19.416 28.272 32.612 1.00 81.88 174 LEU A C 1
ATOM 1474 O O . LEU A 1 174 ? -19.137 27.189 33.127 1.00 81.88 174 LEU A O 1
ATOM 1478 N N . CYS A 1 175 ? -20.277 28.366 31.605 1.00 79.50 175 CYS A N 1
ATOM 1479 C CA . CYS A 1 175 ? -20.801 27.189 30.936 1.00 79.50 175 CYS A CA 1
ATOM 1480 C C . CYS A 1 175 ? -19.636 26.371 30.348 1.00 79.50 175 CYS A C 1
ATOM 1482 O O . CYS A 1 175 ? -18.722 26.917 29.733 1.00 79.50 175 CYS A O 1
ATOM 1484 N N . PHE A 1 176 ? -19.667 25.040 30.470 1.00 71.06 176 PHE A N 1
ATOM 1485 C CA . PHE A 1 176 ? -18.665 24.187 29.811 1.00 71.06 176 PHE A CA 1
ATOM 1486 C C . PHE A 1 176 ? -18.683 24.352 28.288 1.00 71.06 176 PHE A C 1
ATOM 1488 O O . PHE A 1 176 ? -17.674 24.188 27.614 1.00 71.06 176 PHE A O 1
ATOM 1495 N N . TYR A 1 177 ? -19.819 24.765 27.737 1.00 67.69 177 TYR A N 1
ATOM 1496 C CA . TYR A 1 177 ? -20.037 24.750 26.302 1.00 67.69 177 TYR A CA 1
ATOM 1497 C C . TYR A 1 177 ? -19.990 26.136 25.642 1.00 67.69 177 TYR A C 1
ATOM 1499 O O . TYR A 1 177 ? -19.791 26.205 24.428 1.00 67.69 177 TYR A O 1
ATOM 1507 N N . CYS A 1 178 ? -20.233 27.226 26.377 1.00 75.31 178 CYS A N 1
ATOM 1508 C CA . CYS A 1 178 ? -20.080 28.615 25.911 1.00 75.31 178 CYS A CA 1
ATOM 1509 C C . CYS A 1 178 ? -19.313 29.437 26.946 1.00 75.31 178 CYS A C 1
ATOM 1511 O O . CYS A 1 178 ? -18.994 28.942 28.020 1.00 75.31 178 CYS A O 1
ATOM 1513 N N . ASP A 1 179 ? -19.012 30.687 26.632 1.00 78.69 179 ASP A N 1
ATOM 1514 C CA . ASP A 1 179 ? -18.242 31.556 27.525 1.00 78.69 179 ASP A CA 1
ATOM 1515 C C . ASP A 1 179 ? -19.144 32.462 28.382 1.00 78.69 179 ASP A C 1
ATOM 1517 O O . ASP A 1 179 ? -18.673 33.398 29.018 1.00 78.69 179 ASP A O 1
ATOM 1521 N N . ASP A 1 180 ? -20.439 32.133 28.453 1.00 83.00 180 ASP A N 1
ATOM 1522 C CA . ASP A 1 180 ? -21.406 32.784 29.337 1.00 83.00 180 ASP A CA 1
ATOM 1523 C C . ASP A 1 180 ? -21.379 32.182 30.745 1.00 83.00 180 ASP A C 1
ATOM 1525 O O . ASP A 1 180 ? -21.045 31.009 30.948 1.00 83.00 180 ASP A O 1
ATOM 1529 N N . ARG A 1 181 ? -21.840 32.963 31.725 1.00 83.75 181 ARG A N 1
ATOM 1530 C CA . ARG A 1 181 ? -22.007 32.507 33.107 1.00 83.75 181 ARG A CA 1
ATOM 1531 C C . ARG A 1 181 ? -23.061 31.397 33.196 1.00 83.75 181 ARG A C 1
ATOM 1533 O O . ARG A 1 181 ? -24.185 31.535 32.705 1.00 83.75 181 ARG A O 1
ATOM 1540 N N . TYR A 1 182 ? -22.708 30.294 33.842 1.00 81.00 182 TYR A N 1
ATOM 1541 C CA . TYR A 1 182 ? -23.601 29.168 34.070 1.00 81.00 182 TYR A CA 1
ATOM 1542 C C . TYR A 1 182 ? -24.568 29.456 35.222 1.00 81.00 182 TYR A C 1
ATOM 1544 O O . TYR A 1 182 ? -24.167 29.869 36.308 1.00 81.00 182 TYR A O 1
ATOM 1552 N N . VAL A 1 183 ? -25.851 29.183 34.990 1.00 81.06 183 VAL A N 1
ATOM 1553 C CA . VAL A 1 183 ? -26.917 29.233 35.999 1.00 81.06 183 VAL A CA 1
ATOM 1554 C C . VAL A 1 183 ? -27.837 28.023 35.838 1.00 81.06 183 VAL A C 1
ATOM 1556 O O . VAL A 1 183 ? -27.967 27.463 34.746 1.00 81.06 183 VAL A O 1
ATOM 1559 N N . ARG A 1 184 ? -28.498 27.598 36.921 1.00 76.19 184 ARG A N 1
ATOM 1560 C CA . ARG A 1 184 ? -29.443 26.471 36.885 1.00 76.19 184 ARG A CA 1
ATOM 1561 C C . ARG A 1 184 ? -30.588 26.807 35.920 1.00 76.19 184 ARG A C 1
ATOM 1563 O O . ARG A 1 184 ? -31.307 27.775 36.132 1.00 76.19 184 ARG A O 1
ATOM 1570 N N . GLY A 1 185 ? -30.736 26.023 34.850 1.00 72.88 185 GLY A N 1
ATOM 1571 C CA . GLY A 1 185 ? -31.706 26.293 33.780 1.00 72.88 185 GLY A CA 1
ATOM 1572 C C . GLY A 1 185 ? -31.165 27.094 32.588 1.00 72.88 185 GLY A C 1
ATOM 1573 O O . GLY A 1 185 ? -31.958 27.538 31.762 1.00 72.88 185 GLY A O 1
ATOM 1574 N N . HIS A 1 186 ? -29.843 27.263 32.468 1.00 77.62 186 HIS A N 1
ATOM 1575 C CA . HIS A 1 186 ? -29.194 27.890 31.313 1.00 77.62 186 HIS A CA 1
ATOM 1576 C C . HIS A 1 186 ? -29.609 27.207 29.992 1.00 77.62 186 HIS A C 1
ATOM 1578 O O . HIS A 1 186 ? -29.248 26.058 29.725 1.00 77.62 186 HIS A O 1
ATOM 1584 N N . LYS A 1 187 ? -30.390 27.912 29.161 1.00 63.59 187 LYS A N 1
ATOM 1585 C CA . LYS A 1 187 ? -30.870 27.440 27.852 1.00 63.59 187 LYS A CA 1
ATOM 1586 C C . LYS A 1 187 ? -30.072 28.100 26.737 1.00 63.59 187 LYS A C 1
ATOM 1588 O O . LYS A 1 187 ? -30.071 29.321 26.619 1.00 63.59 187 LYS A O 1
ATOM 1593 N N . ARG A 1 188 ? -29.444 27.287 25.885 1.00 64.12 188 ARG A N 1
ATOM 1594 C CA . ARG A 1 188 ? -28.726 27.783 24.705 1.00 64.12 188 ARG A CA 1
ATOM 1595 C C . ARG A 1 188 ? -29.633 27.863 23.473 1.00 64.12 188 ARG A C 1
ATOM 1597 O O . ARG A 1 188 ? -30.484 26.990 23.300 1.00 64.12 188 ARG A O 1
ATOM 1604 N N . PRO A 1 189 ? -29.413 28.848 22.581 1.00 52.38 189 PRO A N 1
ATOM 1605 C CA . PRO A 1 189 ? -30.184 28.993 21.345 1.00 52.38 189 PRO A CA 1
ATOM 1606 C C . PRO A 1 189 ? -29.892 27.902 20.298 1.00 52.38 189 PRO A C 1
ATOM 1608 O O . PRO A 1 189 ? -30.762 27.591 19.490 1.00 52.38 189 PRO A O 1
ATOM 1611 N N . LYS A 1 190 ? -28.705 27.274 20.315 1.00 54.28 190 LYS A N 1
ATOM 1612 C CA . LYS A 1 190 ? -28.356 26.159 19.415 1.00 54.28 190 LYS A CA 1
ATOM 1613 C C . LYS A 1 190 ? -28.473 24.815 20.141 1.00 54.28 190 LYS A C 1
ATOM 1615 O O . LYS A 1 190 ? -27.736 24.559 21.094 1.00 54.28 190 LYS A 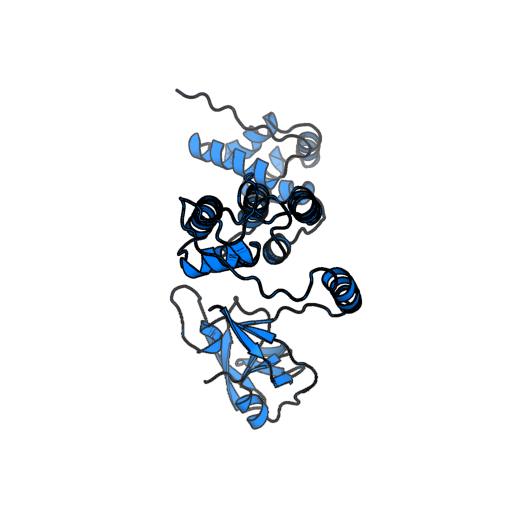O 1
ATOM 1620 N N . LYS A 1 191 ? -29.400 23.965 19.686 1.00 49.59 191 LYS A N 1
ATOM 1621 C CA . LYS A 1 191 ? -29.538 22.565 20.125 1.00 49.59 191 LYS A CA 1
ATOM 1622 C C . LYS A 1 191 ? -28.497 21.709 19.391 1.00 49.59 191 LYS A C 1
ATOM 1624 O O . LYS A 1 191 ? -28.385 21.822 18.176 1.00 49.59 191 LYS A O 1
ATOM 1629 N N . GLN A 1 192 ? -27.761 20.867 20.111 1.00 51.38 192 GLN A N 1
ATOM 1630 C CA . GLN A 1 192 ? -26.808 19.903 19.545 1.00 51.38 192 GLN A CA 1
ATOM 1631 C C . GLN A 1 192 ? -26.880 18.580 20.321 1.00 51.38 192 GLN A C 1
ATOM 1633 O O . GLN A 1 192 ? -27.277 18.583 21.487 1.00 51.38 192 GLN A O 1
ATOM 1638 N N . ILE A 1 193 ? -26.521 17.471 19.671 1.00 45.16 193 ILE A N 1
ATOM 1639 C CA . ILE A 1 193 ? -26.500 16.130 20.273 1.00 45.16 193 ILE A CA 1
ATOM 1640 C C . ILE A 1 193 ? -25.342 16.065 21.282 1.00 45.16 193 ILE A C 1
ATOM 1642 O O . ILE A 1 193 ? -24.221 16.455 20.959 1.00 45.16 193 ILE A O 1
ATOM 1646 N N . LEU A 1 194 ? -25.623 15.617 22.509 1.00 44.22 194 LEU A N 1
ATOM 1647 C CA . LEU A 1 194 ? -24.608 15.342 23.527 1.00 44.22 194 LEU A CA 1
ATOM 1648 C C . LEU A 1 194 ? -24.217 13.866 23.455 1.00 44.22 194 LEU A C 1
ATOM 1650 O O . LEU A 1 194 ? -25.081 13.000 23.584 1.00 44.22 194 LEU A O 1
ATOM 1654 N N . LEU A 1 195 ? -22.921 13.602 23.307 1.00 43.69 195 LEU A N 1
ATOM 1655 C CA . LEU A 1 195 ? -22.350 12.287 23.565 1.00 43.69 195 LEU A CA 1
ATOM 1656 C C . LEU A 1 195 ? -21.929 12.248 25.038 1.00 43.69 195 LEU A C 1
ATOM 1658 O O . LEU A 1 195 ? -21.069 13.024 25.455 1.00 43.69 195 LEU A O 1
ATOM 1662 N N . LEU A 1 196 ? -22.579 11.396 25.830 1.00 38.69 196 LEU A N 1
ATOM 1663 C CA . LEU A 1 196 ? -22.144 11.100 27.190 1.00 38.69 196 LEU A CA 1
ATOM 1664 C C . LEU A 1 196 ? -21.091 9.996 27.086 1.00 38.69 196 LEU A C 1
ATOM 1666 O O . LEU A 1 196 ? -21.432 8.836 26.866 1.00 38.69 196 LEU A O 1
ATOM 1670 N N . ASP A 1 197 ? -19.822 10.376 27.173 1.00 43.88 197 ASP A N 1
ATOM 1671 C CA . ASP A 1 197 ? -18.730 9.414 27.239 1.00 43.88 197 ASP A CA 1
ATOM 1672 C C . ASP A 1 197 ? -18.682 8.850 28.664 1.00 43.88 197 ASP A C 1
ATOM 1674 O O . ASP A 1 197 ? -18.313 9.549 29.610 1.00 43.88 197 ASP A O 1
ATOM 1678 N N . ILE A 1 198 ? -19.147 7.612 28.841 1.00 35.53 198 ILE A N 1
ATOM 1679 C CA . ILE A 1 198 ? -19.007 6.869 30.099 1.00 35.53 198 ILE A CA 1
ATOM 1680 C C . ILE A 1 198 ? -17.623 6.209 30.065 1.00 35.53 198 ILE A C 1
ATOM 1682 O O . ILE A 1 198 ? -17.495 4.989 30.007 1.00 35.53 198 ILE A O 1
ATOM 1686 N N . GLY A 1 199 ? -16.585 7.039 30.018 1.00 38.06 199 GLY A N 1
ATOM 1687 C CA . GLY A 1 199 ? -15.203 6.606 30.144 1.00 38.06 199 GLY A CA 1
ATOM 1688 C C . GLY A 1 199 ? -14.876 6.396 31.616 1.00 38.06 199 GLY A C 1
ATOM 1689 O O . GLY A 1 199 ? -15.058 7.303 32.432 1.00 38.06 199 GLY A O 1
ATOM 1690 N N . TYR A 1 200 ? -14.397 5.201 31.961 1.00 34.78 200 TYR A N 1
ATOM 1691 C CA . TYR A 1 200 ? -13.607 5.008 33.175 1.00 34.78 200 TYR A CA 1
ATOM 1692 C C . TYR A 1 200 ? -12.480 6.050 33.161 1.00 34.78 200 TYR A C 1
ATOM 1694 O O . TYR A 1 200 ? -11.897 6.302 32.108 1.00 34.78 200 TYR A O 1
ATOM 1702 N N . ASN A 1 201 ? -12.282 6.739 34.286 1.00 32.59 201 ASN A N 1
ATOM 1703 C CA . ASN A 1 201 ? -11.435 7.925 34.380 1.00 32.59 201 ASN A CA 1
ATOM 1704 C C . ASN A 1 201 ? -10.097 7.740 33.647 1.00 32.59 201 ASN A C 1
ATOM 1706 O O . ASN A 1 201 ? -9.365 6.785 33.885 1.00 32.59 201 ASN A O 1
ATOM 1710 N N . SER A 1 202 ? -9.746 8.726 32.824 1.00 42.81 202 SER A N 1
ATOM 1711 C CA . SER A 1 202 ? -8.478 8.847 32.095 1.00 42.81 202 SER A CA 1
ATOM 1712 C C . SER A 1 202 ? -7.244 9.043 32.999 1.00 42.81 202 SER A C 1
ATOM 1714 O O . SER A 1 202 ? -6.250 9.612 32.561 1.00 42.81 202 SER A O 1
ATOM 1716 N N . SER A 1 203 ? -7.329 8.680 34.279 1.00 38.84 203 SER A N 1
ATOM 1717 C CA . SER A 1 203 ? -6.187 8.520 35.186 1.00 38.84 203 SER A CA 1
ATOM 1718 C C . SER A 1 203 ? -5.645 7.095 35.161 1.00 38.84 203 SER A C 1
ATOM 1720 O O . SER A 1 203 ? -4.475 6.892 35.458 1.00 38.84 203 SER A O 1
ATOM 1722 N N . ASP A 1 204 ? -6.481 6.132 34.772 1.00 38.09 204 ASP A N 1
ATOM 1723 C CA . ASP A 1 204 ? -6.131 4.714 34.803 1.00 38.09 204 ASP A CA 1
ATOM 1724 C C . ASP A 1 204 ? -5.542 4.271 33.450 1.00 38.09 204 ASP A C 1
ATOM 1726 O O . ASP A 1 204 ? -5.012 3.172 33.339 1.00 38.09 204 ASP A O 1
ATOM 1730 N N . GLU A 1 205 ? -5.577 5.129 32.417 1.00 43.97 205 GLU A N 1
ATOM 1731 C CA . GLU A 1 205 ? -4.917 4.851 31.134 1.00 43.97 205 GLU A CA 1
ATOM 1732 C C . GLU A 1 205 ? -3.393 4.782 31.281 1.00 43.97 205 GLU A C 1
ATOM 1734 O O . GLU A 1 205 ? -2.797 3.916 30.660 1.00 43.97 205 GLU A O 1
ATOM 1739 N N . ASP A 1 206 ? -2.751 5.593 32.129 1.00 37.16 206 ASP A N 1
ATOM 1740 C CA . ASP A 1 206 ? -1.288 5.535 32.290 1.00 37.16 206 ASP A CA 1
ATOM 1741 C C . ASP A 1 206 ? -0.831 4.278 33.066 1.00 37.16 206 ASP A C 1
ATOM 1743 O O . ASP A 1 206 ? 0.217 3.708 32.751 1.00 37.16 206 ASP A O 1
ATOM 1747 N N . GLU A 1 207 ? -1.634 3.780 34.018 1.00 35.12 207 GLU A N 1
ATOM 1748 C CA . GLU A 1 207 ? -1.369 2.508 34.718 1.00 35.12 207 GLU A CA 1
ATOM 1749 C C . GLU A 1 207 ? -1.708 1.287 33.847 1.00 35.12 207 GLU A C 1
ATOM 1751 O O . GLU A 1 207 ? -0.933 0.330 33.799 1.00 35.12 207 GLU A O 1
ATOM 1756 N N . ILE A 1 208 ? -2.796 1.338 33.069 1.00 38.22 208 ILE A N 1
ATOM 1757 C CA . ILE A 1 208 ? -3.143 0.284 32.105 1.00 38.22 208 ILE A CA 1
ATOM 1758 C C . ILE A 1 208 ? -2.138 0.263 30.945 1.00 38.22 208 ILE A C 1
ATOM 1760 O O . ILE A 1 208 ? -1.770 -0.814 30.488 1.00 38.22 208 ILE A O 1
ATOM 1764 N N . VAL A 1 209 ? -1.632 1.411 30.483 1.00 41.03 209 VAL A N 1
ATOM 1765 C CA . VAL A 1 209 ? -0.581 1.487 29.455 1.00 41.03 209 VAL A CA 1
ATOM 1766 C C . VAL A 1 209 ? 0.728 0.898 29.978 1.00 41.03 209 VAL A C 1
ATOM 1768 O O . VAL A 1 209 ? 1.381 0.186 29.223 1.00 41.03 209 VAL A O 1
ATOM 1771 N N . GLN A 1 210 ? 1.085 1.079 31.253 1.00 36.44 210 GLN A N 1
ATOM 1772 C CA . GLN A 1 210 ? 2.265 0.421 31.831 1.00 36.44 210 GLN A CA 1
ATOM 1773 C C . GLN A 1 210 ? 2.079 -1.093 32.042 1.00 36.44 210 GLN A C 1
ATOM 1775 O O . GLN A 1 210 ? 3.007 -1.860 31.771 1.00 36.44 210 GLN A O 1
ATOM 1780 N N . GLU A 1 211 ? 0.896 -1.564 32.452 1.00 33.28 211 GLU A N 1
ATOM 1781 C CA . GLU A 1 211 ? 0.605 -3.008 32.521 1.00 33.28 211 GLU A CA 1
ATOM 1782 C C . GLU A 1 211 ? 0.475 -3.665 31.134 1.00 33.28 211 GLU A C 1
ATOM 1784 O O . GLU A 1 211 ? 0.860 -4.825 30.967 1.00 33.28 211 GLU A O 1
ATOM 1789 N N . LEU A 1 212 ? -0.010 -2.939 30.119 1.00 37.66 212 LEU A N 1
ATOM 1790 C CA . LEU A 1 212 ? -0.080 -3.403 28.729 1.00 37.66 212 LEU A CA 1
ATOM 1791 C C . LEU A 1 212 ? 1.292 -3.367 28.042 1.00 37.66 212 LEU A C 1
ATOM 1793 O O . LEU A 1 212 ? 1.608 -4.302 27.313 1.00 37.66 212 LEU A O 1
ATOM 1797 N N . GLN A 1 213 ? 2.139 -2.373 28.328 1.00 38.28 213 GLN A N 1
ATOM 1798 C CA . GLN A 1 213 ? 3.520 -2.309 27.828 1.00 38.28 213 GLN A CA 1
ATOM 1799 C C . GLN A 1 213 ? 4.404 -3.402 28.440 1.00 38.28 213 GLN A C 1
ATOM 1801 O O . GLN A 1 213 ? 5.238 -3.970 27.741 1.00 38.28 213 GLN A O 1
ATOM 1806 N N . ASN A 1 214 ? 4.174 -3.791 29.700 1.00 30.97 214 ASN A N 1
ATOM 1807 C CA . ASN A 1 214 ? 4.846 -4.953 30.295 1.00 30.97 214 ASN A CA 1
ATOM 1808 C C . ASN A 1 214 ? 4.305 -6.304 29.788 1.00 30.97 214 ASN A C 1
ATOM 1810 O O . ASN A 1 214 ? 4.945 -7.334 29.997 1.00 30.97 214 ASN A O 1
ATOM 1814 N N . ARG A 1 215 ? 3.153 -6.325 29.099 1.00 33.34 215 ARG A N 1
ATOM 1815 C CA . ARG A 1 215 ? 2.623 -7.521 28.419 1.00 33.34 215 ARG A CA 1
ATOM 1816 C C . ARG A 1 215 ? 3.031 -7.636 26.949 1.00 33.34 215 ARG A C 1
ATOM 1818 O O . ARG A 1 215 ? 2.806 -8.694 26.365 1.00 33.34 215 ARG A O 1
ATOM 1825 N N . GLU A 1 216 ? 3.695 -6.639 26.361 1.00 35.44 216 GLU A N 1
ATOM 1826 C CA . GLU A 1 216 ? 4.232 -6.698 24.988 1.00 35.44 216 GLU A CA 1
ATOM 1827 C C . GLU A 1 216 ? 5.565 -7.462 24.888 1.00 35.44 216 GLU A C 1
ATOM 1829 O O . GLU A 1 216 ? 6.472 -7.122 24.134 1.00 35.44 216 GLU A O 1
ATOM 1834 N N . GLN A 1 217 ? 5.644 -8.581 25.604 1.00 33.44 217 GLN A N 1
ATOM 1835 C CA . GLN A 1 217 ? 6.514 -9.696 25.251 1.00 33.44 217 GLN A CA 1
ATOM 1836 C C . GLN A 1 217 ? 5.647 -10.869 24.776 1.00 33.44 217 GLN A C 1
ATOM 1838 O O . GLN A 1 217 ? 5.766 -11.995 25.240 1.00 33.44 217 GLN A O 1
ATOM 1843 N N . PHE A 1 218 ? 4.726 -10.591 23.854 1.00 27.89 218 PHE A N 1
ATOM 1844 C CA . PHE A 1 218 ? 4.102 -11.613 23.024 1.00 27.89 218 PHE A CA 1
ATOM 1845 C C . PHE A 1 218 ? 4.191 -11.156 21.574 1.00 27.89 218 PHE A C 1
ATOM 1847 O O . PHE A 1 218 ? 3.638 -10.124 21.195 1.00 27.89 218 PHE A O 1
ATOM 1854 N N . GLU A 1 219 ? 4.926 -11.922 20.771 1.00 29.73 219 GLU A N 1
ATOM 1855 C CA . GLU A 1 219 ? 4.951 -11.804 19.318 1.00 29.73 219 GLU A CA 1
ATOM 1856 C C . GLU A 1 219 ? 3.515 -11.716 18.783 1.00 29.73 219 GLU A C 1
ATOM 1858 O O . GLU A 1 219 ? 2.721 -12.647 18.919 1.00 29.73 219 GLU A O 1
ATOM 1863 N N . ILE A 1 220 ? 3.160 -10.590 18.161 1.00 31.78 220 ILE A N 1
ATOM 1864 C CA . ILE A 1 220 ? 1.888 -10.446 17.451 1.00 31.78 220 ILE A CA 1
ATOM 1865 C C . ILE A 1 220 ? 2.014 -11.217 16.130 1.00 31.78 220 ILE A C 1
ATOM 1867 O O . ILE A 1 220 ? 2.311 -10.654 15.077 1.00 31.78 220 ILE A O 1
ATOM 1871 N N . THR A 1 221 ? 1.797 -12.530 16.179 1.00 38.09 221 THR A N 1
ATOM 1872 C CA . THR A 1 221 ? 1.629 -13.382 14.997 1.00 38.09 221 THR A CA 1
ATOM 1873 C C . THR A 1 221 ? 0.217 -13.162 14.437 1.00 38.09 221 THR A C 1
ATOM 1875 O O . THR A 1 221 ? -0.734 -13.864 14.780 1.00 38.09 221 THR A O 1
ATOM 1878 N N . ALA A 1 222 ? 0.028 -12.131 13.609 1.00 45.53 222 ALA A N 1
ATOM 1879 C CA . ALA A 1 222 ? -1.267 -11.868 12.980 1.00 45.53 222 ALA A CA 1
ATOM 1880 C C . ALA A 1 222 ? -1.621 -12.983 11.969 1.00 45.53 222 ALA A C 1
ATOM 1882 O O . ALA A 1 222 ? -0.993 -13.135 10.916 1.00 45.53 222 ALA A O 1
ATOM 1883 N N . CYS A 1 223 ? -2.648 -13.774 12.285 1.00 52.88 223 CYS A N 1
ATOM 1884 C CA . CYS A 1 223 ? -3.114 -14.881 11.457 1.00 52.88 223 CYS A CA 1
ATOM 1885 C C . CYS A 1 223 ? -4.337 -14.464 10.615 1.00 52.88 223 CYS A C 1
ATOM 1887 O O . CYS A 1 223 ? -5.326 -13.967 11.152 1.00 52.88 223 CYS A O 1
ATOM 1889 N N . CYS A 1 224 ? -4.290 -14.649 9.294 1.00 52.16 224 CYS A N 1
ATOM 1890 C CA . CYS A 1 224 ? -5.299 -14.158 8.349 1.00 52.16 224 CYS A CA 1
ATOM 1891 C C . CYS A 1 224 ? -5.740 -15.269 7.386 1.00 52.16 224 CYS A C 1
ATOM 1893 O O . CYS A 1 224 ? -4.890 -15.967 6.827 1.00 52.16 224 CYS A O 1
ATOM 1895 N N . ILE A 1 225 ? -7.053 -15.381 7.145 1.00 57.16 225 ILE A N 1
ATOM 1896 C CA . ILE A 1 225 ? -7.668 -16.265 6.142 1.00 57.16 225 ILE A CA 1
ATOM 1897 C C . ILE A 1 225 ? -8.630 -15.481 5.232 1.00 57.16 225 ILE A C 1
ATOM 1899 O O . ILE A 1 225 ? -9.425 -14.655 5.691 1.00 57.16 225 ILE A O 1
ATOM 1903 N N . THR A 1 226 ? -8.598 -15.724 3.923 1.00 63.19 226 THR A N 1
ATOM 1904 C CA . THR A 1 226 ? -9.564 -15.128 2.988 1.00 63.19 226 THR A CA 1
ATOM 1905 C C . THR A 1 226 ? -10.956 -15.751 3.160 1.00 63.19 226 THR A C 1
ATOM 1907 O O . THR A 1 226 ? -11.110 -16.899 3.580 1.00 63.19 226 THR A O 1
ATOM 1910 N N . THR A 1 227 ? -12.014 -15.024 2.784 1.00 56.09 227 THR A N 1
ATOM 1911 C CA . THR A 1 227 ? -13.370 -15.602 2.726 1.00 56.09 227 THR A CA 1
ATOM 1912 C C . THR A 1 227 ? -13.494 -16.703 1.675 1.00 56.09 227 THR A C 1
ATOM 1914 O O . THR A 1 227 ? -14.236 -17.656 1.882 1.00 56.09 227 THR A O 1
ATOM 1917 N N . CYS A 1 228 ? -12.756 -16.604 0.566 1.00 62.03 228 CYS A N 1
ATOM 1918 C CA . CYS A 1 228 ? -12.774 -17.610 -0.497 1.00 62.03 228 CYS A CA 1
ATOM 1919 C C . CYS A 1 228 ? -12.200 -18.947 -0.009 1.00 62.03 228 CYS A C 1
ATOM 1921 O O . CYS A 1 228 ? -12.799 -19.991 -0.258 1.00 62.03 228 CYS A O 1
ATOM 1923 N N . ALA A 1 229 ? -11.096 -18.913 0.747 1.00 56.16 229 ALA A N 1
ATOM 1924 C CA . ALA A 1 229 ? -10.519 -20.095 1.380 1.00 56.16 229 ALA A CA 1
ATOM 1925 C C . ALA A 1 229 ? -11.409 -20.641 2.507 1.00 56.16 229 ALA A C 1
ATOM 1927 O O . ALA A 1 229 ? -11.597 -21.850 2.597 1.00 56.16 229 ALA A O 1
ATOM 1928 N N . LEU A 1 230 ? -12.004 -19.765 3.326 1.00 61.75 230 LEU A N 1
ATOM 1929 C CA . LEU A 1 230 ? -12.872 -20.173 4.435 1.00 61.75 230 LEU A CA 1
ATOM 1930 C C . LEU A 1 230 ? -14.144 -20.898 3.967 1.00 61.75 230 LEU A C 1
ATOM 1932 O O . LEU A 1 230 ? -14.543 -21.887 4.575 1.00 61.75 230 LEU A O 1
ATOM 1936 N N . PHE A 1 231 ? -14.782 -20.404 2.903 1.00 66.56 231 PHE A N 1
ATOM 1937 C CA . PHE A 1 231 ? -16.049 -20.946 2.396 1.00 66.56 231 PHE A CA 1
ATOM 1938 C C . PHE A 1 231 ? -15.883 -21.864 1.177 1.00 66.56 231 PHE A C 1
ATOM 1940 O O . PHE A 1 231 ? -16.865 -22.401 0.670 1.00 66.56 231 PHE A O 1
ATOM 1947 N N . GLY A 1 232 ? -14.660 -22.035 0.668 1.00 56.50 232 GLY A N 1
ATOM 1948 C CA . GLY A 1 232 ? -14.382 -22.858 -0.510 1.00 56.50 232 GLY A CA 1
ATOM 1949 C C . GLY A 1 232 ? -15.008 -22.347 -1.812 1.00 56.50 232 GLY A C 1
ATOM 1950 O O . GLY A 1 232 ? -15.165 -23.121 -2.759 1.00 56.50 232 GLY A O 1
ATOM 1951 N N . THR A 1 233 ? -15.378 -21.065 -1.876 1.00 58.03 233 THR A N 1
ATOM 1952 C CA . THR A 1 233 ? -16.020 -20.454 -3.045 1.00 58.03 233 THR A CA 1
ATOM 1953 C C . THR A 1 233 ? -14.992 -19.726 -3.914 1.00 58.03 233 THR A C 1
ATOM 1955 O O . THR A 1 233 ? -14.356 -18.789 -3.425 1.00 58.03 233 THR A O 1
ATOM 1958 N N . PRO A 1 234 ? -14.839 -20.084 -5.201 1.00 53.91 234 PRO A N 1
ATOM 1959 C CA . PRO A 1 234 ? -13.986 -19.332 -6.114 1.00 53.91 234 PRO A CA 1
ATOM 1960 C C . PRO A 1 234 ? -14.603 -17.955 -6.412 1.00 53.91 234 PRO A C 1
ATOM 1962 O O . PRO A 1 234 ? -15.789 -17.852 -6.721 1.00 53.91 234 PRO A O 1
ATOM 1965 N N . SER A 1 235 ? -13.799 -16.892 -6.333 1.00 51.75 235 SER A N 1
ATOM 1966 C CA . SER A 1 235 ? -14.191 -15.526 -6.707 1.00 51.75 235 SER A CA 1
ATOM 1967 C C . SER A 1 235 ? -13.470 -15.098 -7.984 1.00 51.75 235 SER A C 1
ATOM 1969 O O . SER A 1 235 ? -12.320 -15.463 -8.206 1.00 51.75 235 SER A O 1
ATOM 1971 N N . ALA A 1 236 ? -14.103 -14.263 -8.811 1.00 47.91 236 ALA A N 1
ATOM 1972 C CA . ALA A 1 236 ? -13.462 -13.696 -10.002 1.00 47.91 236 ALA A CA 1
ATOM 1973 C C . ALA A 1 236 ? -12.235 -12.815 -9.666 1.00 47.91 236 ALA A C 1
ATOM 1975 O O . ALA A 1 236 ? -11.372 -12.615 -10.518 1.00 47.91 236 ALA A O 1
ATOM 1976 N N . ALA A 1 237 ? -12.147 -12.306 -8.430 1.00 47.84 237 ALA A N 1
ATOM 1977 C CA . ALA A 1 237 ? -11.068 -11.430 -7.970 1.00 47.84 237 ALA A CA 1
ATOM 1978 C C . ALA A 1 237 ? -9.905 -12.168 -7.271 1.00 47.84 237 ALA A C 1
ATOM 1980 O O . ALA A 1 237 ? -8.805 -11.624 -7.204 1.00 47.84 237 ALA A O 1
ATOM 1981 N N . ILE A 1 238 ? -10.123 -13.387 -6.758 1.00 52.34 238 ILE A N 1
ATOM 1982 C CA . ILE A 1 238 ? -9.110 -14.197 -6.058 1.00 52.34 238 ILE A CA 1
ATOM 1983 C C . ILE A 1 238 ? -9.079 -15.578 -6.711 1.00 52.34 238 ILE A C 1
ATOM 1985 O O . ILE A 1 238 ? -10.047 -16.334 -6.634 1.00 52.34 238 ILE A O 1
ATOM 1989 N N . LYS A 1 239 ? -7.960 -15.918 -7.360 1.00 54.78 239 LYS A N 1
ATOM 1990 C CA . LYS A 1 239 ? -7.754 -17.234 -7.979 1.00 54.78 239 LYS A CA 1
ATOM 1991 C C . LYS A 1 239 ? -7.466 -18.288 -6.903 1.00 54.78 239 LYS A C 1
ATOM 1993 O O . LYS A 1 239 ? -6.320 -18.681 -6.721 1.00 54.78 239 LYS A O 1
ATOM 1998 N N . THR A 1 240 ? -8.496 -18.747 -6.196 1.00 63.72 240 THR A N 1
ATOM 1999 C CA . THR A 1 240 ? -8.388 -19.910 -5.303 1.00 63.72 240 THR A CA 1
ATOM 2000 C C . THR A 1 240 ? -8.370 -21.185 -6.147 1.00 63.72 240 THR A C 1
ATOM 2002 O O . THR A 1 240 ? -9.332 -21.478 -6.861 1.00 63.72 240 THR A O 1
ATOM 2005 N N . MET A 1 241 ? -7.278 -21.949 -6.091 1.00 72.38 241 MET A N 1
ATOM 2006 C CA . MET A 1 241 ? -7.156 -23.218 -6.813 1.00 72.38 241 MET A CA 1
ATOM 2007 C C . MET A 1 241 ? -7.548 -24.381 -5.900 1.00 72.38 241 MET A C 1
ATOM 2009 O O . MET A 1 241 ? -7.059 -24.494 -4.780 1.00 72.38 241 MET A O 1
ATOM 2013 N N . LYS A 1 242 ? -8.422 -25.265 -6.387 1.00 79.06 242 LYS A N 1
ATOM 2014 C CA . LYS A 1 242 ? -8.894 -26.449 -5.660 1.00 79.06 242 LYS A CA 1
ATOM 2015 C C . LYS A 1 242 ? -8.187 -27.693 -6.189 1.00 79.06 242 LYS A C 1
ATOM 2017 O O . LYS A 1 242 ? -8.341 -28.024 -7.361 1.00 79.06 242 LYS A O 1
ATOM 2022 N N . VAL A 1 243 ? -7.449 -28.390 -5.331 1.00 80.25 243 VAL A N 1
ATOM 2023 C CA . VAL A 1 243 ? -6.659 -29.577 -5.695 1.00 80.25 243 VAL A CA 1
ATOM 2024 C C . VAL A 1 243 ? -7.026 -30.747 -4.787 1.00 80.25 243 VAL A C 1
ATOM 2026 O O . VAL A 1 243 ? -7.315 -30.564 -3.607 1.00 80.25 243 VAL A O 1
ATOM 2029 N N . ARG A 1 244 ? -7.048 -31.963 -5.339 1.00 85.50 244 ARG A N 1
ATOM 2030 C CA . ARG A 1 244 ? -7.207 -33.194 -4.554 1.00 85.50 244 ARG A CA 1
ATOM 2031 C C . ARG A 1 244 ? -5.847 -33.625 -4.022 1.00 85.50 244 ARG A C 1
ATOM 2033 O O . ARG A 1 244 ? -4.875 -33.622 -4.766 1.00 85.50 244 ARG A O 1
ATOM 2040 N N . ALA A 1 245 ? -5.799 -34.008 -2.757 1.00 87.69 245 ALA A N 1
ATOM 2041 C CA . ALA A 1 245 ? -4.586 -34.484 -2.114 1.00 87.69 245 ALA A CA 1
ATOM 2042 C C . ALA A 1 245 ? -4.909 -35.610 -1.131 1.00 87.69 245 ALA A C 1
ATOM 2044 O O . ALA A 1 245 ? -6.074 -35.961 -0.936 1.00 87.69 245 ALA A O 1
ATOM 2045 N N . VAL A 1 246 ? -3.884 -36.174 -0.502 1.00 87.81 246 VAL A N 1
ATOM 2046 C CA . VAL A 1 246 ? -4.030 -37.240 0.490 1.00 87.81 246 VAL A CA 1
ATOM 2047 C C . VAL A 1 246 ? -3.267 -36.877 1.760 1.00 87.81 246 VAL A C 1
ATOM 2049 O O . VAL A 1 246 ? -2.082 -36.561 1.703 1.00 87.81 246 VAL A O 1
ATOM 2052 N N . ILE A 1 247 ? -3.929 -36.963 2.916 1.00 90.12 247 ILE A N 1
ATOM 2053 C CA . ILE A 1 247 ? -3.305 -36.833 4.244 1.00 90.12 247 ILE A CA 1
ATOM 2054 C C . ILE A 1 247 ? -3.558 -38.140 4.994 1.00 90.12 247 ILE A C 1
ATOM 2056 O O . ILE A 1 247 ? -4.705 -38.564 5.105 1.00 90.12 247 ILE A O 1
ATOM 2060 N N . LYS A 1 248 ? -2.505 -38.809 5.489 1.00 86.50 248 LYS A N 1
ATOM 2061 C CA . LYS A 1 248 ? -2.604 -40.124 6.168 1.00 86.50 248 LYS A CA 1
ATOM 2062 C C . LYS A 1 248 ? -3.504 -41.138 5.424 1.00 86.50 248 LYS A C 1
ATOM 2064 O O . LYS A 1 248 ? -4.345 -41.795 6.028 1.00 86.50 248 LYS A O 1
ATOM 2069 N N . ASN A 1 249 ? -3.343 -41.253 4.103 1.00 83.31 249 ASN A N 1
ATOM 2070 C CA . ASN A 1 249 ? -4.140 -42.119 3.215 1.00 83.31 249 ASN A CA 1
ATOM 2071 C C . ASN A 1 249 ? -5.638 -41.775 3.096 1.00 83.31 249 ASN A C 1
ATOM 2073 O O . ASN A 1 249 ? -6.392 -42.530 2.486 1.00 83.31 249 ASN A O 1
ATOM 2077 N N . VAL A 1 250 ? -6.077 -40.626 3.613 1.00 85.50 250 VAL A N 1
ATOM 2078 C CA . VAL A 1 250 ? -7.443 -40.129 3.436 1.00 85.50 250 VAL A CA 1
ATOM 2079 C C . VAL A 1 250 ? -7.447 -39.031 2.370 1.00 85.50 250 VAL A C 1
ATOM 2081 O O . VAL A 1 250 ? -6.663 -38.083 2.475 1.00 85.50 250 VAL A O 1
ATOM 2084 N N . PRO A 1 251 ? -8.309 -39.130 1.342 1.00 85.25 251 PRO A N 1
ATOM 2085 C CA . PRO A 1 251 ? -8.423 -38.094 0.329 1.00 85.25 251 PRO A CA 1
ATOM 2086 C C . PRO A 1 251 ? -9.010 -36.818 0.937 1.00 85.25 251 PRO A C 1
ATOM 2088 O O . PRO A 1 251 ? -10.040 -36.847 1.612 1.00 8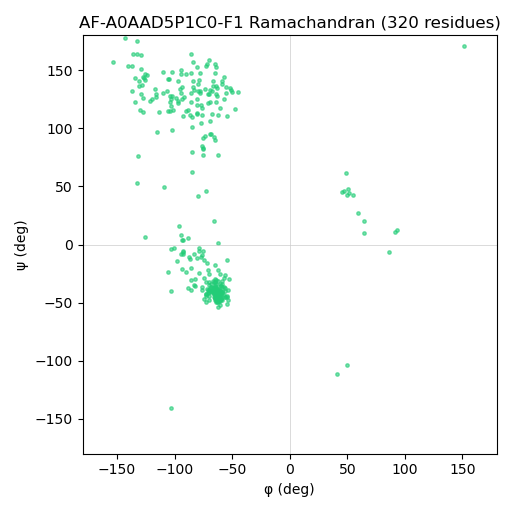5.25 251 PRO A O 1
ATOM 2091 N N . VAL A 1 252 ? -8.363 -35.693 0.656 1.00 87.00 252 VAL A N 1
ATOM 2092 C CA . VAL A 1 252 ? -8.757 -34.355 1.092 1.00 87.00 252 VAL A CA 1
ATOM 2093 C C . VAL A 1 252 ? -8.788 -33.398 -0.095 1.00 87.00 252 VAL A C 1
ATOM 2095 O O . VAL A 1 252 ? -8.232 -33.659 -1.165 1.00 87.00 252 VAL A O 1
ATOM 2098 N N . ILE A 1 253 ? -9.448 -32.264 0.103 1.00 83.88 253 ILE A N 1
ATOM 2099 C CA . ILE A 1 253 ? -9.397 -31.131 -0.811 1.00 83.88 253 ILE A CA 1
ATOM 2100 C C . ILE A 1 253 ? -8.493 -30.071 -0.194 1.00 83.88 253 ILE A C 1
ATOM 2102 O O . ILE A 1 253 ? -8.717 -29.655 0.938 1.00 83.88 253 ILE A O 1
ATOM 2106 N N . VAL A 1 254 ? -7.515 -29.606 -0.965 1.00 84.19 254 VAL A N 1
ATOM 2107 C CA . VAL A 1 254 ? -6.648 -28.485 -0.608 1.00 84.19 254 VAL A CA 1
ATOM 2108 C C . VAL A 1 254 ? -7.049 -27.272 -1.435 1.00 84.19 254 VAL A C 1
ATOM 2110 O O . VAL A 1 254 ? -7.224 -27.362 -2.654 1.00 84.19 254 VAL A O 1
ATOM 2113 N N . LEU A 1 255 ? -7.205 -26.137 -0.759 1.00 80.06 255 LEU A N 1
ATOM 2114 C CA . LEU A 1 255 ? -7.437 -24.841 -1.379 1.00 80.06 255 LEU A CA 1
ATOM 2115 C C . LEU A 1 255 ? -6.135 -24.045 -1.329 1.00 80.06 255 LEU A C 1
ATOM 2117 O O . LEU A 1 255 ? -5.665 -23.692 -0.251 1.00 80.06 255 LEU A O 1
ATOM 2121 N N . PHE A 1 256 ? -5.560 -23.764 -2.494 1.00 75.62 256 PHE A N 1
ATOM 2122 C CA . PHE A 1 256 ? -4.421 -22.865 -2.617 1.00 75.62 256 PHE A CA 1
ATOM 2123 C C . PHE A 1 256 ? -4.931 -21.440 -2.791 1.00 75.62 256 PHE A C 1
ATOM 2125 O O . PHE A 1 256 ? -5.583 -21.121 -3.789 1.00 75.62 256 PHE A O 1
ATOM 2132 N N . ASP A 1 257 ? -4.624 -20.597 -1.811 1.00 72.62 257 ASP A N 1
ATOM 2133 C CA . ASP A 1 257 ? -4.965 -19.182 -1.796 1.00 72.62 257 ASP A CA 1
ATOM 2134 C C . ASP A 1 257 ? -3.738 -18.379 -1.350 1.00 72.62 257 ASP A C 1
ATOM 2136 O O . ASP A 1 257 ? -3.192 -18.616 -0.274 1.00 72.62 257 ASP A O 1
ATOM 2140 N N . SER A 1 258 ? -3.293 -17.437 -2.184 1.00 62.97 258 SER A N 1
ATOM 2141 C CA . SER A 1 258 ? -2.146 -16.573 -1.883 1.00 62.97 258 SER A CA 1
ATOM 2142 C C . SER A 1 258 ? -2.461 -15.474 -0.860 1.00 62.97 258 SER A C 1
ATOM 2144 O O . SER A 1 258 ? -1.571 -14.710 -0.503 1.00 62.97 258 SER A O 1
ATOM 2146 N N . GLY A 1 259 ? -3.722 -15.331 -0.439 1.00 64.25 259 GLY A N 1
ATOM 2147 C CA . GLY A 1 259 ? -4.177 -14.311 0.507 1.00 64.25 259 GLY A CA 1
ATOM 2148 C C . GLY A 1 259 ? -4.200 -14.746 1.976 1.00 64.25 259 GLY A C 1
ATOM 2149 O O . GLY A 1 259 ? -4.655 -13.968 2.814 1.00 64.25 259 GLY A O 1
ATOM 2150 N N . ASN A 1 260 ? -3.746 -15.961 2.297 1.00 65.19 260 ASN A N 1
ATOM 2151 C CA . ASN A 1 260 ? -3.675 -16.475 3.667 1.00 65.19 260 ASN A CA 1
ATOM 2152 C C . ASN A 1 260 ? -2.265 -16.286 4.245 1.00 65.19 260 ASN A C 1
ATOM 2154 O O . ASN A 1 260 ? -1.286 -16.517 3.540 1.00 65.19 260 ASN A O 1
ATOM 2158 N N . SER A 1 261 ? -2.147 -15.918 5.527 1.00 67.31 261 SER A N 1
ATOM 2159 C CA . SER A 1 261 ? -0.827 -15.825 6.181 1.00 67.31 261 SER A CA 1
ATOM 2160 C C . SER A 1 261 ? -0.337 -17.155 6.757 1.00 67.31 261 SER A C 1
ATOM 2162 O O . SER A 1 261 ? 0.856 -17.314 6.983 1.00 67.31 261 SER A O 1
ATOM 2164 N N . HIS A 1 262 ? -1.247 -18.103 6.996 1.00 81.31 262 HIS A N 1
ATOM 2165 C CA . HIS A 1 262 ? -0.952 -19.427 7.544 1.00 81.31 262 HIS A CA 1
ATOM 2166 C C . HIS A 1 262 ? -1.722 -20.506 6.776 1.00 81.31 262 HIS A C 1
ATOM 2168 O O . HIS A 1 262 ? -2.699 -20.220 6.080 1.00 81.31 262 HIS A O 1
ATOM 2174 N N . ASN A 1 263 ? -1.300 -21.760 6.938 1.00 86.69 263 ASN A N 1
ATOM 2175 C CA . ASN A 1 263 ? -2.060 -22.910 6.469 1.00 86.69 263 ASN A CA 1
ATOM 2176 C C . ASN A 1 263 ? -3.117 -23.298 7.505 1.00 86.69 263 ASN A C 1
ATOM 2178 O O . ASN A 1 263 ? -2.872 -23.279 8.713 1.00 86.69 263 ASN A O 1
ATOM 2182 N N . PHE A 1 264 ? -4.299 -23.675 7.029 1.00 88.75 264 PHE A N 1
ATOM 2183 C CA . PHE A 1 264 ? -5.431 -24.017 7.881 1.00 88.75 264 PHE A CA 1
ATOM 2184 C C . PHE A 1 264 ? -5.964 -25.399 7.540 1.00 88.75 264 PHE A C 1
ATOM 2186 O O . PHE A 1 264 ? -5.966 -25.812 6.381 1.00 88.75 264 PHE A O 1
ATOM 2193 N N . VAL A 1 265 ? -6.454 -26.092 8.561 1.00 89.25 265 VAL A N 1
ATOM 2194 C CA . VAL A 1 265 ? -7.085 -27.403 8.434 1.00 89.25 265 VAL A CA 1
ATOM 2195 C C . VAL A 1 265 ? -8.416 -27.405 9.170 1.00 89.25 265 VAL A C 1
ATOM 2197 O O . VAL A 1 265 ? -8.551 -26.832 10.254 1.00 89.25 265 VAL A O 1
ATOM 2200 N N . ASP A 1 266 ? -9.411 -28.059 8.580 1.00 88.69 266 ASP A N 1
ATOM 2201 C CA . ASP A 1 266 ? -10.712 -28.193 9.214 1.00 88.69 266 ASP A CA 1
ATOM 2202 C C . ASP A 1 266 ? -10.616 -28.998 10.527 1.00 88.69 266 ASP A C 1
ATOM 2204 O O . ASP A 1 266 ? -9.999 -30.063 10.594 1.00 88.69 266 ASP A O 1
ATOM 2208 N N . HIS A 1 267 ? -11.258 -28.506 11.582 1.00 90.12 267 HIS A N 1
ATOM 2209 C CA . HIS A 1 267 ? -11.234 -29.104 12.910 1.00 90.12 267 HIS A CA 1
ATOM 2210 C C . HIS A 1 267 ? -11.890 -30.488 12.958 1.00 90.12 267 HIS A C 1
ATOM 2212 O O . HIS A 1 267 ? -11.418 -31.364 13.690 1.00 90.12 267 HIS A O 1
ATOM 2218 N N . ALA A 1 268 ? -12.950 -30.727 12.179 1.00 86.56 268 ALA A N 1
ATOM 2219 C CA . ALA A 1 268 ? -13.536 -32.063 12.096 1.00 86.56 268 ALA A CA 1
ATOM 2220 C C . ALA A 1 268 ? -12.584 -33.032 11.377 1.00 86.56 268 ALA A C 1
ATOM 2222 O O . ALA A 1 268 ? -12.421 -34.180 11.801 1.00 86.56 268 ALA A O 1
ATOM 2223 N N . SER A 1 269 ? -11.879 -32.547 10.355 1.00 86.44 269 SER A N 1
ATOM 2224 C CA . SER A 1 269 ? -10.852 -33.298 9.632 1.00 86.44 269 SER A CA 1
ATOM 2225 C C . SER A 1 269 ? -9.651 -33.646 10.516 1.00 86.44 269 SER A C 1
ATOM 2227 O O . SER A 1 269 ? -9.222 -34.796 10.501 1.00 86.44 269 SER A O 1
ATOM 2229 N N . VAL A 1 270 ? -9.166 -32.728 11.363 1.00 89.69 270 VAL A N 1
ATOM 2230 C CA . VAL A 1 270 ? -8.107 -33.007 12.362 1.00 89.69 270 VAL A CA 1
ATOM 2231 C C . VAL A 1 270 ? -8.481 -34.197 13.247 1.00 89.69 270 VAL A C 1
ATOM 2233 O O . VAL A 1 270 ? -7.687 -35.127 13.400 1.00 89.69 270 VAL A O 1
ATOM 2236 N N . LYS A 1 271 ? -9.714 -34.209 13.774 1.00 87.94 271 LYS A N 1
ATOM 2237 C CA . LYS A 1 271 ? -10.225 -35.308 14.608 1.00 87.94 271 LYS A CA 1
ATOM 2238 C C . LYS A 1 271 ? -10.344 -36.616 13.830 1.00 87.94 271 LYS A C 1
ATOM 2240 O O . LYS A 1 271 ? -9.910 -37.654 14.319 1.00 87.94 271 LYS A O 1
ATOM 2245 N N . LYS A 1 272 ? -10.895 -36.572 12.613 1.00 87.50 272 LYS A N 1
ATOM 2246 C CA . LYS A 1 272 ? -11.097 -37.754 11.758 1.00 87.50 272 LYS A CA 1
ATOM 2247 C C . LYS A 1 272 ? -9.779 -38.392 11.308 1.00 87.50 272 LYS A C 1
ATOM 2249 O O . LYS A 1 272 ? -9.688 -39.611 11.225 1.00 87.50 272 LYS A O 1
ATOM 2254 N N . LEU A 1 273 ? -8.771 -37.571 11.020 1.00 87.50 273 LEU A N 1
ATOM 2255 C CA . LEU A 1 273 ? -7.435 -37.997 10.592 1.00 87.50 273 LEU A CA 1
ATOM 2256 C C . LEU A 1 273 ? -6.525 -38.381 11.773 1.00 87.50 273 LEU A C 1
ATOM 2258 O O . LEU A 1 273 ? -5.409 -38.861 11.559 1.00 87.50 273 LEU A O 1
ATOM 2262 N N . GLY A 1 274 ? -6.964 -38.137 13.014 1.00 89.06 274 GLY A N 1
ATOM 2263 C CA . GLY A 1 274 ? -6.154 -38.335 14.214 1.00 89.06 274 GLY A CA 1
ATOM 2264 C C . GLY A 1 274 ? -4.835 -37.566 14.143 1.00 89.06 274 GLY A C 1
ATOM 2265 O O . GLY A 1 274 ? -3.771 -38.137 14.394 1.00 89.06 274 GLY A O 1
ATOM 2266 N N . LEU A 1 275 ? -4.863 -36.315 13.673 1.00 90.31 275 LEU A N 1
ATOM 2267 C CA . LEU A 1 275 ? -3.671 -35.466 13.664 1.00 90.31 275 LEU A CA 1
ATOM 2268 C C . LEU A 1 275 ? -3.370 -35.008 15.102 1.00 90.31 275 LEU A C 1
ATOM 2270 O O . LEU A 1 275 ? -4.303 -34.615 15.806 1.00 90.31 275 LEU A O 1
ATOM 2274 N N . PRO A 1 276 ? -2.103 -35.076 15.558 1.00 90.00 276 PRO A N 1
ATOM 2275 C CA . PRO A 1 276 ? -1.731 -34.543 16.861 1.00 90.00 276 PRO A CA 1
ATOM 2276 C C . PRO A 1 276 ? -1.956 -33.030 16.848 1.00 90.00 276 PRO A C 1
ATOM 2278 O O . PRO A 1 276 ? -1.430 -32.328 15.986 1.00 90.00 276 PRO A O 1
ATOM 2281 N N . MET A 1 277 ? -2.776 -32.551 17.781 1.00 92.00 277 MET A N 1
ATOM 2282 C CA . MET A 1 277 ? -3.154 -31.147 17.879 1.00 92.00 277 MET A CA 1
ATOM 2283 C C . MET A 1 277 ? -2.744 -30.613 19.246 1.00 92.00 277 MET A C 1
ATOM 2285 O O . MET A 1 277 ? -3.174 -31.138 20.274 1.00 92.00 277 MET A O 1
ATOM 2289 N N . ASP A 1 278 ? -1.948 -29.553 19.242 1.00 90.38 278 ASP A N 1
ATOM 2290 C CA . ASP A 1 278 ? -1.607 -28.796 20.433 1.00 90.38 278 ASP A CA 1
ATOM 2291 C C . ASP A 1 278 ? -2.680 -27.731 20.688 1.00 90.38 278 ASP A C 1
ATOM 2293 O O . ASP A 1 278 ? -2.840 -26.777 19.922 1.00 90.38 278 ASP A O 1
ATOM 2297 N N . ALA A 1 279 ? -3.440 -27.913 21.768 1.00 87.00 279 ALA A N 1
ATOM 2298 C CA . ALA A 1 279 ? -4.497 -26.994 22.179 1.00 87.00 279 ALA A CA 1
ATOM 2299 C C . ALA A 1 279 ? -3.968 -25.705 22.835 1.00 87.00 279 ALA A C 1
ATOM 2301 O O . ALA A 1 279 ? -4.761 -24.799 23.080 1.00 87.00 279 ALA A O 1
ATOM 2302 N N . SER A 1 280 ? -2.665 -25.611 23.129 1.00 78.00 280 SER A N 1
ATOM 2303 C CA . SER A 1 280 ? -2.032 -24.379 23.618 1.00 78.00 280 SER A CA 1
ATOM 2304 C C . SER A 1 280 ? -1.745 -23.381 22.490 1.00 78.00 280 SER A C 1
ATOM 2306 O O . SER A 1 280 ? -1.727 -22.172 22.719 1.00 78.00 280 SER A O 1
ATOM 2308 N N . VAL A 1 281 ? -1.612 -23.872 21.252 1.00 79.31 281 VAL A N 1
ATOM 2309 C CA . VAL A 1 281 ? -1.338 -23.067 20.055 1.00 79.31 281 VAL A CA 1
ATOM 2310 C C . VAL A 1 281 ? -2.648 -22.514 19.487 1.00 79.31 281 VAL A C 1
ATOM 2312 O O . VAL A 1 281 ? -3.235 -23.050 18.542 1.00 79.31 281 VAL A O 1
ATOM 2315 N N . VAL A 1 282 ? -3.142 -21.442 20.106 1.00 80.56 282 VAL A N 1
ATOM 2316 C CA . VAL A 1 282 ? -4.410 -20.790 19.754 1.00 80.56 282 VAL A CA 1
ATOM 2317 C C . VAL A 1 282 ? -4.166 -19.366 19.271 1.00 80.56 282 VAL A C 1
ATOM 2319 O O . VAL A 1 282 ? -3.571 -18.560 19.977 1.00 80.56 282 VAL A O 1
ATOM 2322 N N . TYR A 1 283 ? -4.698 -19.045 18.093 1.00 75.94 283 TYR A N 1
ATOM 2323 C CA . TYR A 1 283 ? -4.599 -17.726 17.475 1.00 75.94 283 TYR A CA 1
ATOM 2324 C C . TYR A 1 283 ? -5.983 -17.166 17.159 1.00 75.94 283 TYR A C 1
ATOM 2326 O O . TYR A 1 283 ? -6.898 -17.902 16.774 1.00 75.94 283 TYR A O 1
ATOM 2334 N N . ASP A 1 284 ? -6.119 -15.848 17.273 1.00 74.12 284 ASP A N 1
ATOM 2335 C CA . ASP A 1 284 ? -7.252 -15.123 16.710 1.00 74.12 284 ASP A CA 1
ATOM 2336 C C . ASP A 1 284 ? -7.002 -14.900 15.214 1.00 74.12 284 ASP A C 1
ATOM 2338 O O . ASP A 1 284 ? -6.089 -14.181 14.809 1.00 74.12 284 ASP A O 1
ATOM 2342 N N . VAL A 1 285 ? -7.806 -15.558 14.381 1.00 74.38 285 VAL A N 1
ATOM 2343 C CA . VAL A 1 285 ? -7.686 -15.536 12.923 1.00 74.38 285 VAL A CA 1
ATOM 2344 C C . VAL A 1 285 ? -8.657 -14.512 12.347 1.00 74.38 285 VAL A C 1
ATOM 2346 O O . VAL A 1 285 ? -9.869 -14.590 12.557 1.00 74.38 285 VAL A O 1
ATOM 2349 N N . MET A 1 286 ? -8.141 -13.549 11.588 1.00 69.69 286 MET A N 1
ATOM 2350 C CA . MET A 1 286 ? -8.964 -12.569 10.879 1.00 69.69 286 MET A CA 1
ATOM 2351 C C . MET A 1 286 ? -9.462 -13.124 9.545 1.00 69.69 286 MET A C 1
ATOM 2353 O O . MET A 1 286 ? -8.689 -13.649 8.746 1.00 69.69 286 MET A O 1
ATOM 2357 N N . ILE A 1 287 ? -10.754 -12.954 9.280 1.00 69.62 287 ILE A N 1
ATOM 2358 C CA . ILE A 1 287 ? -11.411 -13.333 8.031 1.00 69.62 287 ILE A CA 1
ATOM 2359 C C . ILE A 1 287 ? -11.415 -12.116 7.103 1.00 69.62 287 ILE A C 1
ATOM 2361 O O . ILE A 1 287 ? -11.799 -11.026 7.523 1.00 69.62 287 ILE A O 1
ATOM 2365 N N . GLY A 1 288 ? -11.080 -12.294 5.822 1.00 52.34 288 GLY A N 1
ATOM 2366 C CA . GLY A 1 288 ? -10.982 -11.207 4.831 1.00 52.34 288 GLY A CA 1
ATOM 2367 C C . GLY A 1 288 ? -12.218 -10.299 4.657 1.00 52.34 288 GLY A C 1
ATOM 2368 O O . GLY A 1 288 ? -12.096 -9.233 4.063 1.00 52.34 288 GLY A O 1
ATOM 2369 N N . ALA A 1 289 ? -13.391 -10.670 5.189 1.00 50.38 289 ALA A N 1
ATOM 2370 C CA . ALA A 1 289 ? -14.599 -9.829 5.243 1.00 50.38 289 ALA A CA 1
ATOM 2371 C C . ALA A 1 289 ? -14.766 -9.034 6.559 1.00 50.38 289 ALA A C 1
ATOM 2373 O O . ALA A 1 289 ? -15.807 -8.418 6.774 1.00 50.38 289 ALA A O 1
ATOM 2374 N N . GLY A 1 290 ? -13.764 -9.040 7.442 1.00 45.84 290 GLY A N 1
ATOM 2375 C CA . GLY A 1 290 ? -13.767 -8.301 8.710 1.00 45.84 290 GLY A CA 1
ATOM 2376 C C . GLY A 1 290 ? -14.307 -9.071 9.921 1.00 45.84 290 GLY A C 1
ATOM 2377 O O . GLY A 1 290 ? -14.524 -8.461 10.964 1.00 45.84 290 GLY A O 1
ATOM 2378 N N . GLY A 1 291 ? -14.526 -10.385 9.802 1.00 56.75 291 GLY A N 1
ATOM 2379 C CA . GLY A 1 291 ? -14.846 -11.262 10.936 1.00 56.75 291 GLY A CA 1
ATOM 2380 C C . GLY A 1 291 ? -13.591 -11.775 11.651 1.00 56.75 291 GLY A C 1
ATOM 2381 O O . GLY A 1 291 ? -12.500 -11.735 11.087 1.00 56.75 291 GLY A O 1
ATOM 2382 N N . GLN A 1 292 ? -13.741 -12.294 12.870 1.00 69.19 292 GLN A N 1
ATOM 2383 C CA . GLN A 1 292 ? -12.670 -12.970 13.611 1.00 69.19 292 GLN A CA 1
ATOM 2384 C C . GLN A 1 292 ? -13.120 -14.362 14.050 1.00 69.19 292 GLN A C 1
ATOM 2386 O O . GLN A 1 292 ? -14.271 -14.556 14.444 1.00 69.19 292 GLN A O 1
ATOM 2391 N N . ILE A 1 293 ? -12.206 -15.326 13.985 1.00 77.56 293 ILE A N 1
ATOM 2392 C CA . ILE A 1 293 ? -12.428 -16.702 14.413 1.00 77.56 293 ILE A CA 1
ATOM 2393 C C . ILE A 1 293 ? -11.217 -17.215 15.185 1.00 77.56 293 ILE A C 1
ATOM 2395 O O . ILE A 1 293 ? -10.084 -17.075 14.747 1.00 77.56 293 ILE A O 1
ATOM 2399 N N . LYS A 1 294 ? -11.448 -17.824 16.346 1.00 82.50 294 LYS A N 1
ATOM 2400 C CA . LYS A 1 294 ? -10.374 -18.376 17.175 1.00 82.50 294 LYS A CA 1
ATOM 2401 C C . LYS A 1 294 ? -10.029 -19.797 16.726 1.00 82.50 294 LYS A C 1
ATOM 2403 O O . LYS A 1 294 ? -10.935 -20.628 16.589 1.00 82.50 294 LYS A O 1
ATOM 2408 N N . SER A 1 295 ? -8.743 -20.081 16.513 1.00 87.19 295 SER A N 1
ATOM 2409 C CA . SER A 1 295 ? -8.282 -21.439 16.210 1.00 87.19 295 SER A CA 1
ATOM 2410 C C . SER A 1 295 ? -8.509 -22.383 17.392 1.00 87.19 295 SER A C 1
ATOM 2412 O O . SER A 1 295 ? -8.652 -21.972 18.543 1.00 87.19 295 SER A O 1
ATOM 2414 N N . LYS A 1 296 ? -8.622 -23.679 17.103 1.00 88.00 296 LYS A N 1
ATOM 2415 C CA . LYS A 1 296 ? -8.832 -24.727 18.114 1.00 88.00 296 LYS A CA 1
ATOM 2416 C C . LYS A 1 296 ? -7.532 -25.382 18.586 1.00 88.00 296 LYS A C 1
ATOM 2418 O O . LYS A 1 296 ? -7.579 -26.182 19.514 1.00 88.00 296 LYS A O 1
ATOM 2423 N N . GLY A 1 297 ? -6.418 -25.061 17.938 1.00 88.75 297 GLY A N 1
ATOM 2424 C CA . GLY A 1 297 ? -5.103 -25.638 18.188 1.00 88.75 297 GLY A CA 1
ATOM 2425 C C . GLY A 1 297 ? -4.233 -25.637 16.930 1.00 88.75 297 GLY A C 1
ATOM 2426 O O . GLY A 1 297 ? -4.725 -25.369 15.827 1.00 88.75 297 GLY A O 1
ATOM 2427 N N . GLY A 1 298 ? -2.956 -25.972 17.094 1.00 89.94 298 GLY A N 1
ATOM 2428 C CA . GLY A 1 298 ? -1.982 -26.140 16.015 1.00 89.94 298 GLY A CA 1
ATOM 2429 C C . GLY A 1 298 ? -1.666 -27.613 15.758 1.00 89.94 298 GLY A C 1
ATOM 2430 O O . GLY A 1 298 ? -1.603 -28.412 16.687 1.00 89.94 298 GLY A O 1
ATOM 2431 N N . CYS A 1 299 ? -1.483 -27.985 14.497 1.00 91.06 299 CYS A N 1
ATOM 2432 C CA . CYS A 1 299 ? -0.993 -29.293 14.073 1.00 91.06 299 CYS A CA 1
ATOM 2433 C C . CYS A 1 299 ? 0.375 -29.097 13.419 1.00 91.06 299 CYS A C 1
ATOM 2435 O O . CYS A 1 299 ? 0.456 -28.479 12.358 1.00 91.06 299 CYS A O 1
ATOM 2437 N N . SER A 1 300 ? 1.433 -29.619 14.033 1.00 91.88 300 SER A N 1
ATOM 2438 C CA . SER A 1 300 ? 2.787 -29.509 13.487 1.00 91.88 300 SER A CA 1
ATOM 2439 C C . SER A 1 300 ? 3.087 -30.619 12.481 1.00 91.88 300 SER A C 1
ATOM 2441 O O . SER A 1 300 ? 2.610 -31.747 12.630 1.00 91.88 300 SER A O 1
ATOM 2443 N N . ALA A 1 301 ? 3.906 -30.303 11.478 1.00 90.06 301 ALA A N 1
ATOM 2444 C CA . ALA A 1 301 ? 4.429 -31.239 10.484 1.00 90.06 301 ALA A CA 1
ATOM 2445 C C . ALA A 1 301 ? 3.349 -32.107 9.800 1.00 90.06 301 ALA A C 1
ATOM 2447 O O . ALA A 1 301 ? 3.489 -33.326 9.664 1.00 90.06 301 ALA A O 1
ATOM 2448 N N . VAL A 1 302 ? 2.258 -31.487 9.338 1.00 90.94 302 VAL A N 1
ATOM 2449 C CA . VAL A 1 302 ? 1.210 -32.186 8.584 1.00 90.94 302 VAL A CA 1
ATOM 2450 C C . VAL A 1 302 ? 1.696 -32.444 7.158 1.00 90.94 302 VAL A C 1
ATOM 2452 O O . VAL A 1 302 ? 1.834 -31.515 6.363 1.00 90.94 302 VAL A O 1
ATOM 2455 N N . THR A 1 303 ? 1.936 -33.712 6.822 1.00 91.50 303 THR A N 1
ATOM 2456 C CA . THR A 1 303 ? 2.335 -34.130 5.470 1.00 91.50 303 THR A CA 1
ATOM 2457 C C . THR A 1 303 ? 1.122 -34.350 4.567 1.00 91.50 303 THR A C 1
ATOM 2459 O O . THR A 1 303 ? 0.254 -35.184 4.843 1.00 91.50 303 THR A O 1
ATOM 2462 N N . ILE A 1 304 ? 1.101 -33.627 3.452 1.00 91.25 304 ILE A N 1
ATOM 2463 C CA . ILE A 1 304 ? 0.121 -33.705 2.374 1.00 91.25 304 ILE A CA 1
ATOM 2464 C C . ILE A 1 304 ? 0.797 -34.302 1.138 1.00 91.25 304 ILE A C 1
ATOM 2466 O O . ILE A 1 304 ? 1.851 -33.827 0.718 1.00 91.25 304 ILE A O 1
ATOM 2470 N N . LYS A 1 305 ? 0.177 -35.312 0.524 1.00 90.56 305 LYS A N 1
ATOM 2471 C CA . LYS A 1 305 ? 0.649 -35.910 -0.731 1.00 90.56 305 LYS A CA 1
ATOM 2472 C C . LYS A 1 305 ? -0.195 -35.442 -1.915 1.00 90.56 305 LYS A C 1
ATOM 2474 O O . LYS A 1 305 ? -1.418 -35.601 -1.901 1.00 90.56 305 LYS A O 1
ATOM 2479 N N . PHE A 1 306 ? 0.467 -34.898 -2.930 1.00 89.06 306 PHE A N 1
ATOM 2480 C CA . PHE A 1 306 ? -0.092 -34.479 -4.214 1.00 89.06 306 PHE A CA 1
ATOM 2481 C C . PHE A 1 306 ? 0.512 -35.349 -5.314 1.00 89.06 306 PHE A C 1
ATOM 2483 O O . PHE A 1 306 ? 1.621 -35.080 -5.770 1.00 89.06 306 PHE A O 1
ATOM 2490 N N . ASP A 1 307 ? -0.196 -36.397 -5.731 1.00 83.44 307 ASP A N 1
ATOM 2491 C CA . ASP A 1 307 ? 0.312 -37.394 -6.680 1.00 83.44 307 ASP A CA 1
ATOM 2492 C C . ASP A 1 307 ? 1.710 -37.916 -6.278 1.00 83.44 307 ASP A C 1
ATOM 2494 O O . ASP A 1 307 ? 1.827 -38.706 -5.343 1.00 83.44 307 ASP A O 1
ATOM 2498 N N . GLN A 1 308 ? 2.768 -37.452 -6.954 1.00 85.31 308 GLN A N 1
ATOM 2499 C CA . GLN A 1 308 ? 4.173 -37.813 -6.713 1.00 85.31 308 GLN A CA 1
ATOM 2500 C C . GLN A 1 308 ? 4.930 -36.870 -5.756 1.00 85.31 308 GLN A C 1
ATOM 2502 O O . GLN A 1 308 ? 6.090 -37.125 -5.441 1.00 85.31 308 GLN A O 1
ATOM 2507 N N . TYR A 1 309 ? 4.312 -35.773 -5.317 1.00 83.44 309 TYR A N 1
ATOM 2508 C CA . TYR A 1 309 ? 4.926 -34.757 -4.462 1.00 83.44 309 TYR A CA 1
ATOM 2509 C C . TYR A 1 309 ? 4.430 -34.865 -3.022 1.00 83.44 309 TYR A C 1
ATOM 2511 O O . TYR A 1 309 ? 3.246 -35.086 -2.774 1.00 83.44 309 TYR A O 1
ATOM 251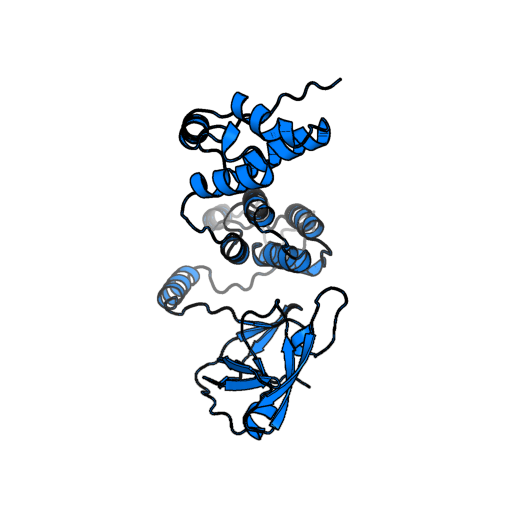9 N N . GLU A 1 310 ? 5.323 -34.633 -2.065 1.00 89.38 310 GLU A N 1
ATOM 2520 C CA . GLU A 1 310 ? 4.979 -34.524 -0.648 1.00 89.38 310 GLU A CA 1
ATOM 2521 C C . GLU A 1 310 ? 5.315 -33.121 -0.141 1.00 89.38 310 GLU A C 1
ATOM 2523 O O . GLU A 1 310 ? 6.387 -32.584 -0.416 1.00 89.38 310 GLU A O 1
ATOM 2528 N N . TYR A 1 311 ? 4.382 -32.521 0.593 1.00 86.44 311 TYR A N 1
ATOM 2529 C CA . TYR A 1 311 ? 4.521 -31.203 1.199 1.00 86.44 311 TYR A CA 1
ATOM 2530 C C . TYR A 1 311 ? 4.190 -31.301 2.683 1.00 86.44 311 TYR A C 1
ATOM 2532 O O . TYR A 1 311 ? 3.115 -31.775 3.044 1.00 86.44 311 TYR A O 1
ATOM 2540 N N . THR A 1 312 ? 5.094 -30.840 3.541 1.00 90.06 312 THR A N 1
ATOM 2541 C CA . THR A 1 312 ? 4.908 -30.854 4.995 1.00 90.06 312 THR A CA 1
ATOM 2542 C C . THR A 1 312 ? 4.864 -29.427 5.509 1.00 90.06 312 THR A C 1
ATOM 2544 O O . THR A 1 312 ? 5.739 -28.625 5.184 1.00 90.06 312 THR A O 1
ATOM 2547 N N . SER A 1 313 ? 3.846 -29.103 6.302 1.00 88.00 313 SER A N 1
ATOM 2548 C CA . SER A 1 313 ? 3.697 -27.774 6.889 1.00 88.00 313 SER A CA 1
ATOM 2549 C C . SER A 1 313 ? 2.897 -27.814 8.185 1.00 88.00 313 SER A C 1
ATOM 2551 O O . SER A 1 313 ? 2.111 -28.736 8.415 1.00 88.00 313 SER A O 1
ATOM 2553 N N . ASP A 1 314 ? 3.093 -26.797 9.014 1.00 88.56 314 ASP A N 1
ATOM 2554 C CA . ASP A 1 314 ? 2.299 -26.570 10.211 1.00 88.56 314 ASP A CA 1
ATOM 2555 C C . ASP A 1 314 ? 0.956 -25.941 9.832 1.00 88.56 314 ASP A C 1
ATOM 2557 O O . ASP A 1 314 ? 0.870 -25.106 8.928 1.00 88.56 314 ASP A O 1
ATOM 2561 N N . MET A 1 315 ? -0.112 -26.358 10.508 1.00 90.44 315 MET A N 1
ATOM 2562 C CA . MET A 1 315 ? -1.473 -25.925 10.196 1.00 90.44 315 MET A CA 1
ATOM 2563 C C . MET A 1 315 ? -2.249 -25.542 11.446 1.00 90.44 315 MET A C 1
ATOM 2565 O O . MET A 1 315 ? -2.164 -26.209 12.475 1.00 90.44 315 MET A O 1
ATOM 2569 N N . LEU A 1 316 ? -3.086 -24.515 11.336 1.00 88.69 316 LEU A N 1
ATOM 2570 C CA . LEU A 1 316 ? -4.007 -24.119 12.398 1.00 88.69 316 LEU A CA 1
ATOM 2571 C C . LEU A 1 316 ? -5.388 -24.740 12.189 1.00 88.69 316 LEU A C 1
ATOM 2573 O O . LEU A 1 316 ? -5.950 -24.710 11.094 1.00 88.69 316 LEU A O 1
ATOM 2577 N N . SER A 1 317 ? -5.949 -25.295 13.262 1.00 90.81 317 SER A N 1
ATOM 2578 C CA . SER A 1 317 ? -7.259 -25.936 13.240 1.00 90.81 317 SER A CA 1
ATOM 2579 C C . SER A 1 317 ? -8.379 -24.899 13.333 1.00 90.81 317 SER A C 1
ATOM 2581 O O . SER A 1 317 ? -8.482 -24.174 14.326 1.00 90.81 317 SER A O 1
ATOM 2583 N N . LEU A 1 318 ? -9.250 -24.855 12.327 1.00 87.19 318 LEU A N 1
ATOM 2584 C CA . LEU A 1 318 ? -10.424 -23.980 12.276 1.00 87.19 318 LEU A CA 1
ATOM 2585 C C . LEU A 1 318 ? -11.682 -24.784 11.939 1.00 87.19 318 LEU A C 1
ATOM 2587 O O . LEU A 1 318 ? -11.577 -25.785 11.243 1.00 87.19 318 LEU A O 1
ATOM 2591 N N . PRO A 1 319 ? -12.882 -24.384 12.389 1.00 80.50 319 PRO A N 1
ATOM 2592 C CA . PRO A 1 319 ? -14.121 -24.993 11.916 1.00 80.50 319 PRO A CA 1
ATOM 2593 C C . PRO A 1 319 ? -14.417 -24.462 10.503 1.00 80.50 319 PRO A C 1
ATOM 2595 O O . PRO A 1 319 ? -15.150 -23.488 10.331 1.00 80.50 319 PRO A O 1
ATOM 2598 N N . LEU A 1 320 ? -13.782 -25.063 9.498 1.00 70.94 320 LEU A N 1
ATOM 2599 C CA . LEU A 1 320 ? -13.985 -24.717 8.096 1.00 70.94 320 LEU A CA 1
ATOM 2600 C C . LEU A 1 320 ? -15.216 -25.514 7.652 1.00 70.94 320 LEU A C 1
ATOM 2602 O O . LEU A 1 320 ? -15.172 -26.736 7.612 1.00 70.94 320 LEU A O 1
ATOM 2606 N N . GLY A 1 321 ? -16.345 -24.845 7.416 1.00 56.09 321 GLY A N 1
ATOM 2607 C CA . GLY A 1 321 ? -17.652 -25.484 7.186 1.00 56.09 321 GLY A CA 1
ATOM 2608 C C . GLY A 1 321 ? -17.812 -26.188 5.831 1.00 56.09 321 GLY A C 1
ATOM 2609 O O . GLY A 1 321 ? -18.818 -25.956 5.163 1.00 56.09 321 GLY A O 1
ATOM 2610 N N . GLY A 1 322 ? -16.821 -26.980 5.413 1.00 46.75 322 GLY A N 1
ATOM 2611 C CA . GLY A 1 322 ? -16.751 -27.678 4.125 1.00 46.75 322 GLY A CA 1
ATOM 2612 C C . GLY A 1 322 ? -17.139 -29.147 4.175 1.00 46.75 322 GLY A C 1
ATOM 2613 O O . GLY A 1 322 ? -16.804 -29.821 5.175 1.00 46.75 322 GLY A O 1
#

Foldseek 3Di:
DDDDDQDADDPPDQLVVNLVSLVVVCVVVVPDQLCSVVVRLVRYDDPRNVVCVVCVCVPNPSGSVRVSVVSNVPPPDPPPPVLVVCLQPAACPDDLVVSVVSNCVSVVPDPPCDFLNSLVSLLVRYDPQLSVQLVVVPDPGNVSSSVSSVVVCVVDVPDDDDPVRVVVCVVVCADPVDRDHDDVPDDDPDDDDDDDPPDDDPVCCVVVVVVVVVVPPPPPPAWEDEPCQLAVPDDPVWPWDWAWWDFLNHIDIDTDGPGTPFAADEQVVCVVSVADWAQVAKDFYAYSVGDTFIFRGKGAFGWIGHPPDIDTGIYTYGNRVD